Protein AF-K1QEY2-F1 (afdb_monomer_lite)

Radius of gyration: 23.41 Å; chains: 1; bounding box: 56×48×72 Å

Sequence (279 aa):
MAANKPKEVQPGYTGECNPEIFNLSARPEIKEKKPGQLPDETIRKFFEDLPGFPDLYKEYGFFERLSKIEEEFPGANIILHKYGVLPQAFKNLWTNDRLLNVVEQLIGPDIAGHPVWNLRTKTPQNEATTVPWHQDIDLEKDIITCPVPYGGMLLLNNMIPHRSLPNLSKQIRWSLDLRWQKPEKPAGFYGIREHLLFRTSRDPGYKIDWSSFEGDNRWDIQKEYVNDLDVLPNAEDKDFDTTIQGPWMKKWDLVNHNTHTAKMDDDVKSTWHAQQVKA

Secondary structure (DSSP, 8-state):
----PPP---TT--SS--GGGGSGGGSPP-SSPPTTPPPHHHHHHHHHSS--S----TTS-TTTHHHHHHHHSTTHHHHHHH-----HHHHHHHT-HHHHHHHHHHH-S-EEE-S--EEEEE-TT--TTPPPP-S---TTTS-------TT------TTS---PPP--SSS-EEEEE--EE-TTS--SSTTT-PPEEEEBTTBTT----THHHHS--HHHHHHHHHTTSS--TTS--TT-------GGGGGS---S--TTTTT--------TT------

Organism: Magallana gigas (NCBI:txid29159)

Foldseek 3Di:
DDDDDPPPDPVPDDVDDDVVCLAPVVDDDDPDDDPPDDDPVVVNCSRVVPPHDPPCVVVDDPWPRVLSVCVVPPLPQLCQFLVLDQDPVNVCVLLPPVVVVVVCVVAHQWKWWQLDKGKHKQAAPDPLQWDDFDDDDDPVPPDDDDDADVVGDDDDDPPDGDTDDHHNDNTMDIDMDIDMHHQVDFSPPLPLAGIWTNGDPVDRPDDTDCCSVVVDPSQVSQCVVCVVAPPRSDPVPVPPDSADEGPVVLPDPPPDDDPNCPRRPDPPPPCPPPPPPDD

pLDDT: mean 70.14, std 18.83, range [30.95, 97.12]

Structure (mmCIF, N/CA/C/O backbone):
data_AF-K1QEY2-F1
#
_entry.id   AF-K1QEY2-F1
#
loop_
_atom_site.group_PDB
_atom_site.id
_atom_site.type_symbol
_atom_site.label_atom_id
_atom_site.label_alt_id
_atom_site.label_comp_id
_atom_site.label_asym_id
_atom_site.label_entity_id
_atom_site.label_seq_id
_atom_site.pdbx_PDB_ins_code
_atom_site.Cartn_x
_atom_site.Cartn_y
_atom_site.Cartn_z
_atom_site.occupancy
_atom_site.B_iso_or_equiv
_atom_site.auth_seq_id
_atom_site.auth_comp_id
_atom_site.auth_asym_id
_atom_site.auth_atom_id
_atom_site.pdbx_PDB_model_num
ATOM 1 N N . MET A 1 1 ? 35.428 -13.039 6.433 1.00 32.97 1 MET A N 1
ATOM 2 C CA . MET A 1 1 ? 34.500 -13.465 7.501 1.00 32.97 1 MET A CA 1
ATOM 3 C C . MET A 1 1 ? 34.144 -12.228 8.309 1.00 32.97 1 MET A C 1
ATOM 5 O O . MET A 1 1 ? 34.947 -11.803 9.126 1.00 32.97 1 MET A O 1
ATOM 9 N N . ALA A 1 2 ? 33.029 -11.572 7.986 1.00 33.62 2 ALA A N 1
ATOM 10 C CA . ALA A 1 2 ? 32.568 -10.405 8.733 1.00 33.62 2 ALA A CA 1
ATOM 11 C C . ALA A 1 2 ? 31.783 -10.896 9.955 1.00 33.62 2 ALA A C 1
ATOM 13 O O . ALA A 1 2 ? 30.860 -11.695 9.816 1.00 33.62 2 ALA A O 1
ATOM 14 N N . ALA A 1 3 ? 32.206 -10.478 11.145 1.00 35.91 3 ALA A N 1
ATOM 15 C CA . ALA A 1 3 ? 31.551 -10.822 12.396 1.00 35.91 3 ALA A CA 1
ATOM 16 C C . ALA A 1 3 ? 30.140 -10.212 12.431 1.00 35.91 3 ALA A C 1
ATOM 18 O O . ALA A 1 3 ? 29.989 -8.995 12.322 1.00 35.91 3 ALA A O 1
ATOM 19 N N . ASN A 1 4 ? 29.117 -11.058 12.587 1.00 40.09 4 ASN A N 1
ATOM 20 C CA . ASN A 1 4 ? 27.751 -10.633 12.884 1.00 40.09 4 ASN A CA 1
ATOM 21 C C . ASN A 1 4 ? 27.762 -9.811 14.178 1.00 40.09 4 ASN A C 1
ATOM 23 O O . ASN A 1 4 ? 27.957 -10.366 15.261 1.00 40.09 4 ASN A O 1
ATOM 27 N N . LYS A 1 5 ? 27.545 -8.496 14.078 1.00 39.19 5 LYS A N 1
ATOM 28 C CA . LYS A 1 5 ? 27.189 -7.698 15.253 1.00 39.19 5 LYS A CA 1
ATOM 29 C C . LYS A 1 5 ? 25.824 -8.186 15.763 1.00 39.19 5 LYS A C 1
ATOM 31 O O . LYS A 1 5 ? 24.923 -8.385 14.944 1.00 39.19 5 LYS A O 1
ATOM 36 N N . PRO A 1 6 ? 25.646 -8.393 17.078 1.00 42.44 6 PRO A N 1
ATOM 37 C CA . PRO A 1 6 ? 24.329 -8.680 17.625 1.00 42.44 6 PRO A CA 1
ATOM 38 C C . PRO A 1 6 ? 23.408 -7.490 17.336 1.00 42.44 6 PRO A C 1
ATOM 40 O O . PRO A 1 6 ? 23.816 -6.345 17.525 1.00 42.44 6 PRO A O 1
ATOM 43 N N . LYS A 1 7 ? 22.184 -7.755 16.859 1.00 47.97 7 LYS A N 1
ATOM 44 C CA . LYS A 1 7 ? 21.131 -6.733 16.779 1.00 47.97 7 LYS A CA 1
ATOM 45 C C . LYS A 1 7 ? 20.977 -6.130 18.176 1.00 47.97 7 LYS A C 1
ATOM 47 O O . LYS A 1 7 ? 20.653 -6.868 19.105 1.00 47.97 7 LYS A O 1
ATOM 52 N N . GLU A 1 8 ? 21.229 -4.832 18.326 1.00 48.44 8 GLU A N 1
ATOM 53 C CA . GLU A 1 8 ? 20.900 -4.111 19.555 1.00 48.44 8 GLU A CA 1
ATOM 54 C C . GLU A 1 8 ? 19.386 -4.181 19.744 1.00 48.44 8 GLU A C 1
ATOM 56 O O . GLU A 1 8 ? 18.609 -3.505 19.071 1.00 48.44 8 GLU A O 1
ATOM 61 N N . VAL A 1 9 ? 18.960 -5.086 20.619 1.00 51.28 9 VAL A N 1
ATOM 62 C CA . VAL A 1 9 ? 17.578 -5.168 21.068 1.00 51.28 9 VAL A CA 1
ATOM 63 C C . VAL A 1 9 ? 17.362 -3.947 21.951 1.00 51.28 9 VAL A C 1
ATOM 65 O O . VAL A 1 9 ? 18.014 -3.815 22.988 1.00 51.28 9 VAL A O 1
ATOM 68 N N . GLN A 1 10 ? 16.498 -3.028 21.517 1.00 47.44 10 GLN A N 1
ATOM 69 C CA . GLN A 1 10 ? 16.185 -1.850 22.319 1.00 47.44 10 GLN A CA 1
ATOM 70 C C . GLN A 1 10 ? 15.645 -2.282 23.693 1.00 47.44 10 GLN A C 1
ATOM 72 O O . GLN A 1 10 ? 14.901 -3.268 23.771 1.00 47.44 10 GLN A O 1
ATOM 77 N N . PRO A 1 11 ? 15.985 -1.565 24.779 1.00 39.12 11 PRO A N 1
ATOM 78 C CA . PRO A 1 11 ? 15.403 -1.819 26.090 1.00 39.12 11 PRO A CA 1
ATOM 79 C C . PRO A 1 11 ? 13.868 -1.829 26.002 1.00 39.12 11 PRO A C 1
ATOM 81 O O . PRO A 1 11 ? 13.268 -0.853 25.565 1.00 39.12 11 PRO A O 1
ATOM 84 N N . GLY A 1 12 ? 13.238 -2.945 26.385 1.00 46.66 12 GLY A N 1
ATOM 85 C CA . GLY A 1 12 ? 11.779 -3.118 26.343 1.00 46.66 12 GLY A CA 1
ATOM 86 C C . GLY A 1 12 ? 11.224 -3.845 25.110 1.00 46.66 12 GLY A C 1
ATOM 87 O O . GLY A 1 12 ? 10.034 -4.154 25.087 1.00 46.66 12 GLY A O 1
ATOM 88 N N . TYR A 1 13 ? 12.049 -4.187 24.114 1.00 42.72 13 TYR A N 1
ATOM 89 C CA . TYR A 1 13 ? 11.597 -5.003 22.986 1.00 42.72 13 TYR A CA 1
ATOM 90 C C . TYR A 1 13 ? 11.407 -6.462 23.418 1.00 42.72 13 TYR A C 1
ATOM 92 O O . TYR A 1 13 ? 12.366 -7.208 23.626 1.00 42.72 13 TYR A O 1
ATOM 100 N N . THR A 1 14 ? 10.150 -6.879 23.529 1.00 49.09 14 THR A N 1
ATOM 101 C CA . THR A 1 14 ? 9.766 -8.287 23.614 1.00 49.09 14 THR A CA 1
ATOM 102 C C . THR A 1 14 ? 9.221 -8.673 22.240 1.00 49.09 14 THR A C 1
ATOM 104 O O . THR A 1 14 ? 8.374 -7.981 21.684 1.00 49.09 14 THR A O 1
ATOM 107 N N . GLY A 1 15 ? 9.753 -9.732 21.621 1.00 50.34 15 GLY A N 1
ATOM 108 C CA . GLY A 1 15 ? 9.322 -10.176 20.283 1.00 50.34 15 GLY A CA 1
ATOM 109 C C . GLY A 1 15 ? 7.870 -10.676 20.223 1.00 50.34 15 GLY A C 1
ATOM 110 O O . GLY A 1 15 ? 7.393 -11.041 19.152 1.00 50.34 15 GLY A O 1
ATOM 111 N N . GLU A 1 16 ? 7.181 -10.681 21.363 1.00 53.59 16 GLU A N 1
ATOM 112 C CA . GLU A 1 16 ? 5.790 -11.061 21.548 1.00 53.59 16 GLU A CA 1
ATOM 113 C C . GLU A 1 16 ? 5.034 -9.875 22.153 1.00 53.59 16 GLU A C 1
ATOM 115 O O . GLU A 1 16 ? 5.412 -9.331 23.190 1.00 53.59 16 GLU A O 1
ATOM 120 N N . CYS A 1 17 ? 3.957 -9.460 21.488 1.00 46.00 17 CYS A N 1
ATOM 121 C CA . CYS A 1 17 ? 3.061 -8.443 22.014 1.00 46.00 17 CYS A CA 1
ATOM 122 C C . CYS A 1 17 ? 2.200 -9.104 23.096 1.00 46.00 17 CYS A C 1
ATOM 124 O O . CYS A 1 17 ? 1.318 -9.894 22.768 1.00 46.00 17 CYS A O 1
ATOM 126 N N . ASN A 1 18 ? 2.487 -8.806 24.362 1.00 53.22 18 ASN A N 1
ATOM 127 C CA . ASN A 1 18 ? 1.730 -9.282 25.516 1.00 53.22 18 ASN A CA 1
ATOM 128 C C . ASN A 1 18 ? 0.838 -8.121 25.995 1.00 53.22 18 ASN A C 1
ATOM 130 O O . ASN A 1 18 ? 1.227 -7.386 26.895 1.00 53.22 18 ASN A O 1
ATOM 134 N N . PRO A 1 19 ? -0.309 -7.814 25.372 1.00 50.72 19 PRO A N 1
ATOM 135 C CA . PRO A 1 19 ? -1.159 -6.723 25.852 1.00 50.72 19 PRO A CA 1
ATOM 136 C C . PRO A 1 19 ? -1.553 -6.923 27.328 1.00 50.72 19 PRO A C 1
ATOM 138 O O . PRO A 1 19 ? -1.629 -5.963 28.083 1.00 50.72 19 PRO A O 1
ATOM 141 N N . GLU A 1 20 ? -1.683 -8.166 27.788 1.00 50.50 20 GLU A N 1
ATOM 142 C CA . GLU A 1 20 ? -2.028 -8.537 29.160 1.00 50.50 20 GLU A CA 1
ATOM 143 C C . GLU A 1 20 ? -1.029 -8.101 30.251 1.00 50.50 20 GLU A C 1
ATOM 145 O O . GLU A 1 20 ? -1.407 -8.118 31.420 1.00 50.50 20 GLU A O 1
ATOM 150 N N . ILE A 1 21 ? 0.197 -7.651 29.930 1.00 51.75 21 ILE A N 1
ATOM 151 C CA . ILE A 1 21 ? 1.139 -7.118 30.949 1.00 51.75 21 ILE A CA 1
ATOM 152 C C . ILE A 1 21 ? 0.805 -5.699 31.432 1.00 51.75 21 ILE A C 1
ATOM 154 O O . ILE A 1 21 ? 1.452 -5.201 32.351 1.00 51.75 21 ILE A O 1
ATOM 158 N N . PHE A 1 22 ? -0.219 -5.049 30.877 1.00 55.38 22 PHE A N 1
ATOM 159 C CA . PHE A 1 22 ? -0.680 -3.734 31.342 1.00 55.38 22 PHE A CA 1
ATOM 160 C C . PHE A 1 22 ? -2.035 -3.792 32.068 1.00 55.38 22 PHE A C 1
ATOM 162 O O . PHE A 1 22 ? -2.781 -2.819 32.065 1.00 55.38 22 PHE A O 1
ATOM 169 N N . ASN A 1 23 ? -2.371 -4.921 32.703 1.00 61.22 23 ASN A N 1
ATOM 170 C CA . ASN A 1 23 ? -3.540 -5.047 33.585 1.00 61.22 23 ASN A CA 1
ATOM 171 C C . ASN A 1 23 ? -3.132 -5.176 35.070 1.00 61.22 23 ASN A C 1
ATOM 173 O O . ASN A 1 23 ? -1.954 -5.334 35.393 1.00 61.22 23 ASN A O 1
ATOM 177 N N . LEU A 1 24 ? -4.109 -5.156 35.992 1.00 62.19 24 LEU A N 1
ATOM 178 C CA . LEU A 1 24 ? -3.842 -5.308 37.435 1.00 62.19 24 LEU A CA 1
ATOM 179 C C . LEU A 1 24 ? -3.051 -6.571 37.790 1.00 62.19 24 LEU A C 1
ATOM 181 O O . LEU A 1 24 ? -2.289 -6.543 38.752 1.00 62.19 24 LEU A O 1
ATOM 185 N N . SER A 1 25 ? -3.221 -7.665 37.044 1.00 62.44 25 SER A N 1
ATOM 186 C CA . SER A 1 25 ? -2.547 -8.936 37.339 1.00 62.44 25 SER A CA 1
ATOM 187 C C . SER A 1 25 ? -1.050 -8.917 37.021 1.00 62.44 25 SER A C 1
ATOM 189 O O . SER A 1 25 ? -0.295 -9.706 37.581 1.00 62.44 25 SER A O 1
ATOM 191 N N . ALA A 1 26 ? -0.611 -7.981 36.179 1.00 61.19 26 ALA A N 1
ATOM 192 C CA . ALA A 1 26 ? 0.788 -7.773 35.833 1.00 61.19 26 ALA A CA 1
ATOM 193 C C . ALA A 1 26 ? 1.483 -6.716 36.709 1.00 61.19 26 ALA A C 1
ATOM 195 O O . ALA A 1 26 ? 2.681 -6.458 36.558 1.00 61.19 26 ALA A O 1
ATOM 196 N N . ARG A 1 27 ? 0.749 -6.097 37.644 1.00 70.50 27 ARG A N 1
ATOM 197 C CA . ARG A 1 27 ? 1.287 -5.083 38.547 1.00 70.50 27 ARG A CA 1
ATOM 198 C C . ARG A 1 27 ? 2.285 -5.715 39.533 1.00 70.50 27 ARG A C 1
ATOM 200 O O . ARG A 1 27 ? 1.917 -6.639 40.256 1.00 70.50 27 ARG A O 1
ATOM 207 N N . PRO A 1 28 ? 3.516 -5.185 39.654 1.00 67.25 28 PRO A N 1
ATOM 208 C CA . PRO A 1 28 ? 4.466 -5.676 40.644 1.00 67.25 28 PRO A CA 1
ATOM 209 C C . PRO A 1 28 ? 3.991 -5.368 42.072 1.00 67.25 28 PRO A C 1
ATOM 211 O O . PRO A 1 28 ? 3.647 -4.227 42.398 1.00 67.25 28 PRO A O 1
ATOM 214 N N . GLU A 1 29 ? 4.009 -6.382 42.939 1.00 70.94 29 GLU A N 1
ATOM 215 C CA . GLU A 1 29 ? 3.693 -6.232 44.361 1.00 70.94 29 GLU A CA 1
ATOM 216 C C . GLU A 1 29 ? 4.811 -5.477 45.093 1.00 70.94 29 GLU A C 1
ATOM 218 O O . GLU A 1 29 ? 5.944 -5.952 45.214 1.00 70.94 29 GLU A O 1
ATOM 223 N N . ILE A 1 30 ? 4.493 -4.297 45.627 1.00 74.31 30 ILE A N 1
ATOM 224 C CA . ILE A 1 30 ? 5.427 -3.515 46.442 1.00 74.31 30 ILE A CA 1
ATOM 225 C C . ILE A 1 30 ? 5.186 -3.834 47.918 1.00 74.31 30 ILE A C 1
ATOM 227 O O . ILE A 1 30 ? 4.176 -3.429 48.488 1.00 74.31 30 ILE A O 1
ATOM 231 N N . LYS A 1 31 ? 6.138 -4.538 48.543 1.00 77.31 31 LYS A N 1
ATOM 232 C CA . LYS A 1 31 ? 6.075 -4.920 49.968 1.00 77.31 31 LYS A CA 1
ATOM 233 C C . LYS A 1 31 ? 6.422 -3.773 50.923 1.00 77.31 31 LYS A C 1
ATOM 235 O O . LYS A 1 31 ? 5.873 -3.709 52.015 1.00 77.31 31 LYS A O 1
ATOM 240 N N . GLU A 1 32 ? 7.299 -2.858 50.507 1.00 84.12 32 GLU A N 1
ATOM 241 C CA . GLU A 1 32 ? 7.716 -1.692 51.297 1.00 84.12 32 GLU A CA 1
ATOM 242 C C . GLU A 1 32 ? 7.664 -0.415 50.460 1.00 84.12 32 GLU A C 1
ATOM 244 O O . GLU A 1 32 ? 8.247 -0.334 49.375 1.00 84.12 32 GLU A O 1
ATOM 249 N N . LYS A 1 33 ? 6.967 0.598 50.975 1.00 76.75 33 LYS A N 1
ATOM 250 C CA . LYS A 1 33 ? 6.691 1.837 50.252 1.00 76.75 33 LYS A CA 1
ATOM 251 C C . LYS A 1 33 ? 7.770 2.887 50.526 1.00 76.75 33 LYS A C 1
ATOM 253 O O . LYS A 1 33 ? 7.971 3.295 51.667 1.00 76.75 33 LYS A O 1
ATOM 258 N N . LYS A 1 34 ? 8.447 3.348 49.475 1.00 86.56 34 LYS A N 1
ATOM 259 C CA . LYS A 1 34 ? 9.458 4.414 49.520 1.00 86.56 34 LYS A CA 1
ATOM 260 C C . LYS A 1 34 ? 8.808 5.808 49.445 1.00 86.56 34 LYS A C 1
ATOM 262 O O . LYS A 1 34 ? 7.738 5.949 48.841 1.00 86.56 34 LYS A O 1
ATOM 267 N N . PRO A 1 35 ? 9.449 6.853 50.004 1.00 81.19 35 PRO A N 1
ATOM 268 C CA . PRO A 1 35 ? 8.986 8.235 49.864 1.00 81.19 35 PRO A CA 1
ATOM 269 C C . PRO A 1 35 ? 8.782 8.623 48.391 1.00 81.19 35 PRO A C 1
ATOM 271 O O . PRO A 1 35 ? 9.630 8.328 47.552 1.00 81.19 35 PRO A O 1
ATOM 274 N N . GLY A 1 36 ? 7.649 9.261 48.079 1.00 76.44 36 GLY A N 1
ATOM 275 C CA . GLY A 1 36 ? 7.266 9.655 46.715 1.00 76.44 36 GLY A CA 1
ATOM 276 C C . GLY A 1 36 ? 6.438 8.625 45.933 1.00 76.44 36 GLY A C 1
ATOM 277 O O . GLY A 1 36 ? 5.905 8.961 44.881 1.00 76.44 36 GLY A O 1
ATOM 278 N N . GLN A 1 37 ? 6.266 7.394 46.433 1.00 77.00 37 GLN A N 1
ATOM 279 C CA . GLN A 1 37 ? 5.400 6.404 45.782 1.00 77.00 37 GLN A CA 1
ATOM 280 C C . GLN A 1 37 ? 3.914 6.658 46.089 1.00 77.00 37 GLN A C 1
ATOM 282 O O . GLN A 1 37 ? 3.529 6.904 47.237 1.00 77.00 37 GLN A O 1
ATOM 287 N N . LEU A 1 38 ? 3.068 6.578 45.059 1.00 80.50 38 LEU A N 1
ATOM 288 C CA . LEU A 1 38 ? 1.635 6.880 45.148 1.00 80.50 38 LEU A CA 1
ATOM 289 C C . LEU A 1 38 ? 0.861 5.852 46.006 1.00 80.50 38 LEU A C 1
ATOM 291 O O . LEU A 1 38 ? 1.315 4.718 46.181 1.00 80.50 38 LEU A O 1
ATOM 295 N N . PRO A 1 39 ? -0.278 6.228 46.625 1.00 83.31 39 PRO A N 1
ATOM 296 C CA . PRO A 1 39 ? -1.203 5.291 47.273 1.00 83.31 39 PRO A CA 1
ATOM 297 C C . PRO A 1 39 ? -1.672 4.174 46.341 1.00 83.31 39 PRO A C 1
ATOM 299 O O . PRO A 1 39 ? -1.836 4.388 45.144 1.00 83.31 39 PRO A O 1
ATOM 302 N N . ASP A 1 40 ? -1.913 2.992 46.917 1.00 76.69 40 ASP A N 1
ATOM 303 C CA . ASP A 1 40 ? -2.338 1.800 46.177 1.00 76.69 40 ASP A CA 1
ATOM 304 C C . ASP A 1 40 ? -3.611 2.062 45.368 1.00 76.69 40 ASP A C 1
ATOM 306 O O . ASP A 1 40 ? -3.660 1.764 44.184 1.00 76.69 40 ASP A O 1
ATOM 310 N N . GLU A 1 41 ? -4.584 2.734 45.980 1.00 75.81 41 GLU A N 1
ATOM 311 C CA . GLU A 1 41 ? -5.837 3.154 45.353 1.00 75.81 41 GLU A CA 1
ATOM 312 C C . GLU A 1 41 ? -5.610 4.063 44.133 1.00 75.81 41 GLU A C 1
ATOM 314 O O . GLU A 1 41 ? -6.235 3.878 43.096 1.00 75.81 41 GLU A O 1
ATOM 319 N N . THR A 1 42 ? -4.666 5.006 44.207 1.00 73.81 42 THR A N 1
ATOM 320 C CA . THR A 1 42 ? -4.321 5.896 43.084 1.00 73.81 42 THR A CA 1
ATOM 321 C C . THR A 1 42 ? -3.664 5.136 41.933 1.00 73.81 42 THR A C 1
ATOM 323 O O . THR A 1 42 ? -3.890 5.458 40.772 1.00 73.81 42 THR A O 1
ATOM 326 N N . ILE A 1 43 ? -2.856 4.120 42.245 1.00 71.94 43 ILE A N 1
ATOM 327 C CA . ILE A 1 43 ? -2.226 3.263 41.235 1.00 71.94 43 ILE A CA 1
ATOM 328 C C . ILE A 1 43 ? -3.249 2.289 40.643 1.00 71.94 43 ILE A C 1
ATOM 330 O O . ILE A 1 43 ? -3.214 2.034 39.448 1.00 71.94 43 ILE A O 1
ATOM 334 N N . ARG A 1 44 ? -4.183 1.762 41.441 1.00 69.06 44 ARG A N 1
ATOM 335 C CA . ARG A 1 44 ? -5.268 0.901 40.952 1.00 69.06 44 ARG A CA 1
ATOM 336 C C . ARG A 1 44 ? -6.138 1.624 39.939 1.00 69.06 44 ARG A C 1
ATOM 338 O O . ARG A 1 44 ? -6.363 1.062 38.879 1.00 69.06 44 ARG A O 1
ATOM 345 N N . LYS A 1 45 ? -6.476 2.895 40.178 1.00 67.50 45 LYS A N 1
ATOM 346 C CA . LYS A 1 45 ? -7.151 3.756 39.192 1.00 67.50 45 LYS A CA 1
ATOM 347 C C . LYS A 1 45 ? -6.424 3.820 37.846 1.00 67.50 45 LYS A C 1
ATOM 349 O O . LYS A 1 45 ? -7.068 3.811 36.813 1.00 67.50 45 LYS A O 1
ATOM 354 N N . PHE A 1 46 ? -5.092 3.773 37.813 1.00 63.44 46 PHE A N 1
ATOM 355 C CA . PHE A 1 46 ? -4.351 3.699 36.544 1.00 63.44 46 PHE A CA 1
ATOM 356 C C . PHE A 1 46 ? -4.624 2.423 35.735 1.00 63.44 46 PHE A C 1
ATOM 358 O O . PHE A 1 46 ? -4.443 2.444 34.529 1.00 63.44 46 PHE A O 1
ATOM 365 N N . PHE A 1 47 ? -5.030 1.322 36.369 1.00 63.56 47 PHE A N 1
ATOM 366 C CA . PHE A 1 47 ? -5.344 0.052 35.703 1.00 63.56 47 PHE A CA 1
ATOM 367 C C . PHE A 1 47 ? -6.854 -0.228 35.612 1.00 63.56 47 PHE A C 1
ATOM 369 O O . PHE A 1 47 ? -7.273 -1.001 34.757 1.00 63.56 47 PHE A O 1
ATOM 376 N N . GLU A 1 48 ? -7.646 0.352 36.517 1.00 61.41 48 GLU A N 1
ATOM 377 C CA . GLU A 1 48 ? -9.100 0.174 36.651 1.00 61.41 48 GLU A CA 1
ATOM 378 C C . GLU A 1 48 ? -9.885 1.289 35.930 1.00 61.41 48 GLU A C 1
ATOM 380 O O . GLU A 1 48 ? -10.926 1.000 35.345 1.00 61.41 48 GLU A O 1
ATOM 385 N N . ASP A 1 49 ? -9.375 2.531 35.931 1.00 57.62 49 ASP A N 1
ATOM 386 C CA . ASP A 1 49 ? -9.991 3.706 35.284 1.00 57.62 49 ASP A CA 1
ATOM 387 C C . ASP A 1 49 ? -9.393 4.003 33.896 1.00 57.62 49 ASP A C 1
ATOM 389 O O . ASP A 1 49 ? -9.898 4.877 33.186 1.00 57.62 49 ASP A O 1
ATOM 393 N N . LEU A 1 50 ? -8.336 3.287 33.473 1.00 53.25 50 LEU A N 1
ATOM 394 C CA . LEU A 1 50 ? -8.069 3.179 32.038 1.00 53.25 50 LEU A CA 1
ATOM 395 C C . LEU A 1 50 ? -9.315 2.521 31.436 1.00 53.25 50 LEU A C 1
ATOM 397 O O . LEU A 1 50 ? -9.696 1.455 31.929 1.00 53.25 50 LEU A O 1
ATOM 401 N N . PRO A 1 51 ? -9.964 3.124 30.419 1.00 49.38 51 PRO A N 1
ATOM 402 C CA . PRO A 1 51 ? -11.065 2.467 29.731 1.00 49.38 51 PRO A CA 1
ATOM 403 C C . PRO A 1 51 ? -10.551 1.081 29.360 1.00 49.38 51 PRO A C 1
ATOM 405 O O . PRO A 1 51 ? -9.470 0.971 28.775 1.00 49.38 51 PRO A O 1
ATOM 408 N N . GLY A 1 52 ? -11.230 0.060 29.895 1.00 51.66 52 GLY A N 1
ATOM 409 C CA . GLY A 1 52 ? -10.727 -1.306 29.963 1.00 51.66 52 GLY A CA 1
ATOM 410 C C . GLY A 1 52 ? -10.120 -1.734 28.638 1.00 51.66 52 GLY A C 1
ATOM 411 O O . GLY A 1 52 ? -10.554 -1.251 27.596 1.00 51.66 52 GLY A O 1
ATOM 412 N N . PHE A 1 53 ? -9.103 -2.604 28.700 1.00 52.19 53 PHE A N 1
ATOM 413 C CA . PHE A 1 53 ? -8.453 -3.196 27.526 1.00 52.19 53 PHE A CA 1
ATOM 414 C C . PHE A 1 53 ? -9.411 -3.236 26.345 1.00 52.19 53 PHE A C 1
ATOM 416 O O . PHE A 1 53 ? -10.452 -3.883 26.505 1.00 52.19 53 PHE A O 1
ATOM 423 N N . PRO A 1 54 ? -9.096 -2.537 25.235 1.00 54.97 54 PRO A N 1
ATOM 424 C CA . PRO A 1 54 ? -10.044 -2.364 24.150 1.00 54.97 54 PRO A CA 1
ATOM 425 C C . PRO A 1 54 ? -10.594 -3.737 23.827 1.00 54.97 54 PRO A C 1
ATOM 427 O O . PRO A 1 54 ? -9.801 -4.680 23.656 1.00 54.97 54 PRO A O 1
ATOM 430 N N . ASP A 1 55 ? -11.925 -3.866 23.818 1.00 62.75 55 ASP A N 1
ATOM 431 C CA . ASP A 1 55 ? -12.526 -5.069 23.279 1.00 62.75 55 ASP A CA 1
ATOM 432 C C . ASP A 1 55 ? -11.846 -5.256 21.931 1.00 62.75 55 ASP A C 1
ATOM 434 O O . ASP A 1 55 ? -11.820 -4.372 21.074 1.00 62.75 55 ASP A O 1
ATOM 438 N N . LEU A 1 56 ? -11.138 -6.372 21.779 1.00 69.25 56 LEU A N 1
ATOM 439 C CA . LEU A 1 56 ? -10.393 -6.586 20.558 1.00 69.25 56 LEU A CA 1
ATOM 440 C C . LEU A 1 56 ? -11.369 -6.809 19.400 1.00 69.25 56 LEU A C 1
ATOM 442 O O . LEU A 1 56 ? -10.882 -7.000 18.285 1.00 69.25 56 LEU A O 1
ATOM 446 N N . TYR A 1 57 ? -12.689 -6.803 19.646 1.00 80.81 57 TYR A N 1
ATOM 447 C CA . TYR A 1 57 ? -13.760 -6.939 18.672 1.00 80.81 57 TYR A CA 1
ATOM 448 C C . TYR A 1 57 ? -13.525 -8.199 17.833 1.00 80.81 57 TYR A C 1
ATOM 450 O O . TYR A 1 57 ? -13.634 -8.192 16.606 1.00 80.81 57 TYR A O 1
ATOM 458 N N . LYS A 1 58 ? -13.057 -9.277 18.485 1.00 81.75 58 LYS A N 1
ATOM 459 C CA . LYS A 1 58 ? -12.627 -10.527 17.828 1.00 81.75 58 LYS A CA 1
ATOM 460 C C . LYS A 1 58 ? -13.803 -11.282 17.208 1.00 81.75 58 LYS A C 1
ATOM 462 O O . LYS A 1 58 ? -13.589 -12.102 16.321 1.00 81.75 58 LYS A O 1
ATOM 467 N N . GLU A 1 59 ? -15.011 -11.008 17.678 1.00 85.50 59 GLU A N 1
ATOM 468 C CA . GLU A 1 59 ? -16.281 -11.460 17.128 1.00 85.50 59 GLU A CA 1
ATOM 469 C C . GLU A 1 59 ? -16.610 -10.808 15.778 1.00 85.50 59 GLU A C 1
ATOM 471 O O . GLU A 1 59 ? -17.358 -11.388 14.992 1.00 85.50 59 GLU A O 1
ATOM 476 N N . TYR A 1 60 ? -16.022 -9.647 15.473 1.00 86.31 60 TYR A N 1
ATOM 477 C CA . TYR A 1 60 ? -16.204 -8.964 14.196 1.00 86.31 60 TYR A CA 1
ATOM 478 C C . TYR A 1 60 ? -15.192 -9.422 13.142 1.00 86.31 60 TYR A C 1
ATOM 480 O O . TYR A 1 60 ? -14.014 -9.684 13.409 1.00 86.31 60 TYR A O 1
ATOM 488 N N . GLY A 1 61 ? -15.655 -9.474 11.892 1.00 87.62 61 GLY A N 1
ATOM 489 C CA . GLY A 1 61 ? -14.845 -9.887 10.751 1.00 87.62 61 GLY A CA 1
ATOM 490 C C . GLY A 1 61 ? -13.944 -8.785 10.187 1.00 87.62 61 GLY A C 1
ATOM 491 O O . GLY A 1 61 ? -13.945 -7.631 10.619 1.00 87.62 61 GLY A O 1
ATOM 492 N N . PHE A 1 62 ? -13.207 -9.134 9.128 1.00 87.56 62 PHE A N 1
ATOM 493 C CA . PHE A 1 62 ? -12.284 -8.244 8.405 1.00 87.56 62 PHE A CA 1
ATOM 494 C C . PHE A 1 62 ? -12.907 -6.907 7.946 1.00 87.56 62 PHE A C 1
ATOM 496 O O . PHE A 1 62 ? -12.210 -5.895 7.862 1.00 87.56 62 PHE A O 1
ATOM 503 N N . PHE A 1 63 ? -14.211 -6.884 7.655 1.00 88.94 63 PHE A N 1
ATOM 504 C CA . PHE A 1 63 ? -14.909 -5.699 7.138 1.00 88.94 63 PHE A CA 1
ATOM 505 C C . PHE A 1 63 ? -15.523 -4.791 8.218 1.00 88.94 63 PHE A C 1
ATOM 507 O O . PHE A 1 63 ? -16.008 -3.702 7.909 1.00 88.94 63 PHE A O 1
ATOM 514 N N . GLU A 1 64 ? -15.498 -5.211 9.481 1.00 89.31 64 GLU A N 1
ATOM 515 C CA . GLU A 1 64 ? -16.263 -4.560 10.555 1.00 89.31 64 GLU A CA 1
ATOM 516 C C . GLU A 1 64 ? -15.378 -4.225 11.751 1.00 89.31 64 GLU A C 1
ATOM 518 O O . GLU A 1 64 ? -15.504 -3.149 12.329 1.00 89.31 64 GLU A O 1
ATOM 523 N N . ARG A 1 65 ? -14.412 -5.095 12.058 1.00 88.88 65 ARG A N 1
ATOM 524 C CA . ARG A 1 65 ? -13.589 -5.021 13.265 1.00 88.88 65 ARG A CA 1
ATOM 525 C C . ARG A 1 65 ? -12.869 -3.687 13.443 1.00 88.88 65 ARG A C 1
ATOM 527 O O . ARG A 1 65 ? -12.976 -3.081 14.499 1.00 88.88 65 ARG A O 1
ATOM 534 N N . LEU A 1 66 ? -12.182 -3.187 12.410 1.00 86.25 66 LEU A N 1
ATOM 535 C CA . LEU A 1 66 ? -11.513 -1.883 12.520 1.00 86.25 66 LEU A CA 1
ATOM 536 C C . LEU A 1 66 ? -12.512 -0.727 12.662 1.00 86.25 66 LEU A C 1
ATOM 538 O O . LEU A 1 66 ? -12.189 0.263 13.299 1.00 86.25 66 LEU A O 1
ATOM 542 N N . SER A 1 67 ? -13.719 -0.847 12.101 1.00 88.69 67 SER A N 1
ATOM 543 C CA . SER A 1 67 ? -14.743 0.195 12.263 1.00 88.69 67 SER A CA 1
ATOM 544 C C . SER A 1 67 ? -15.230 0.260 13.710 1.00 88.69 67 SER A C 1
ATOM 546 O O . SER A 1 67 ? -15.431 1.351 14.217 1.00 88.69 67 SER A O 1
ATOM 548 N N . LYS A 1 68 ? -15.343 -0.888 14.391 1.00 87.62 68 LYS A N 1
ATOM 549 C CA . LYS A 1 68 ? -15.680 -0.948 15.821 1.00 87.62 68 LYS A CA 1
ATOM 550 C C . LYS A 1 68 ? -14.590 -0.351 16.704 1.00 87.62 68 LYS A C 1
ATOM 552 O O . LYS A 1 68 ? -14.886 0.462 17.568 1.00 87.62 68 LYS A O 1
ATOM 557 N N . ILE A 1 69 ? -13.332 -0.675 16.407 1.00 84.12 69 ILE A N 1
ATOM 558 C CA . ILE A 1 69 ? -12.184 -0.062 17.086 1.00 84.12 69 ILE A CA 1
ATOM 559 C C . ILE A 1 69 ? -12.177 1.460 16.870 1.00 84.12 69 ILE A C 1
ATOM 561 O O . ILE A 1 69 ? -11.952 2.200 17.814 1.00 84.12 69 ILE A O 1
ATOM 565 N N . GLU A 1 70 ? -12.444 1.935 15.651 1.00 82.62 70 GLU A N 1
ATOM 566 C CA . GLU A 1 70 ? -12.507 3.369 15.329 1.00 82.62 70 GLU A CA 1
ATOM 567 C C . GLU A 1 70 ? -13.672 4.096 16.025 1.00 82.62 70 GLU A C 1
ATOM 569 O O . GLU A 1 70 ? -13.528 5.260 16.385 1.00 82.62 70 GLU A O 1
ATOM 574 N N . GLU A 1 71 ? -14.824 3.437 16.208 1.00 84.69 71 GLU A N 1
ATOM 575 C CA . GLU A 1 71 ? -15.974 3.991 16.945 1.00 84.69 71 GLU A CA 1
ATOM 576 C C . GLU A 1 71 ? -15.626 4.253 18.419 1.00 84.69 71 GLU A C 1
ATOM 578 O O . GLU A 1 71 ? -16.037 5.271 18.973 1.00 84.69 71 GLU A O 1
ATOM 583 N N . GLU A 1 72 ? -14.868 3.349 19.043 1.00 82.44 72 GLU A N 1
ATOM 584 C CA . GLU A 1 72 ? -14.414 3.493 20.430 1.00 82.44 72 GLU A CA 1
ATOM 585 C C . GLU A 1 72 ? -13.189 4.415 20.550 1.00 82.44 72 GLU A C 1
ATOM 587 O O . GLU A 1 72 ? -13.082 5.195 21.496 1.00 82.44 72 GLU A O 1
ATOM 592 N N . PHE A 1 73 ? -12.295 4.377 19.558 1.00 76.88 73 PHE A N 1
ATOM 593 C CA . PHE A 1 73 ? -11.049 5.140 19.510 1.00 76.88 73 PHE A CA 1
ATOM 594 C C . PHE A 1 73 ? -10.909 5.866 18.162 1.00 76.88 73 PHE A C 1
ATOM 596 O O . PHE A 1 73 ? -10.240 5.362 17.250 1.00 76.88 73 PHE A O 1
ATOM 603 N N . PRO A 1 74 ? -11.506 7.064 18.017 1.00 78.00 74 PRO A N 1
ATOM 604 C CA . PRO A 1 74 ? -11.394 7.854 16.795 1.00 78.00 74 PRO A CA 1
ATOM 605 C C . PRO A 1 74 ? -9.932 8.087 16.394 1.00 78.00 74 PRO A C 1
ATOM 607 O O . PRO A 1 74 ? -9.125 8.562 17.193 1.00 78.00 74 PRO A O 1
ATOM 610 N N . GLY A 1 75 ? -9.586 7.760 15.148 1.00 69.94 75 GLY A N 1
ATOM 611 C CA . GLY A 1 75 ? -8.223 7.835 14.627 1.00 69.94 75 GLY A CA 1
ATOM 612 C C . GLY A 1 75 ? -7.411 6.543 14.744 1.00 69.94 75 GLY A C 1
ATOM 613 O O . GLY A 1 75 ? -6.299 6.500 14.221 1.00 69.94 75 GLY A O 1
ATOM 614 N N . ALA A 1 76 ? -7.923 5.463 15.343 1.00 76.06 76 ALA A N 1
ATOM 615 C CA . ALA A 1 76 ? -7.222 4.174 15.397 1.00 76.06 76 ALA A CA 1
ATOM 616 C C . ALA A 1 76 ? -6.814 3.653 14.004 1.00 76.06 76 ALA A C 1
ATOM 618 O O . ALA A 1 76 ? -5.758 3.034 13.833 1.00 76.06 76 ALA A O 1
ATOM 619 N N . ASN A 1 77 ? -7.609 3.944 12.975 1.00 77.06 77 ASN A N 1
ATOM 620 C CA . ASN A 1 77 ? -7.318 3.573 11.599 1.00 77.06 77 ASN A CA 1
ATOM 621 C C . ASN A 1 77 ? -6.025 4.217 11.050 1.00 77.06 77 ASN A C 1
ATOM 623 O O . ASN A 1 77 ? -5.349 3.604 10.220 1.00 77.06 77 ASN A O 1
ATOM 627 N N . ILE A 1 78 ? -5.632 5.410 11.520 1.00 73.00 78 ILE A N 1
ATOM 628 C CA . ILE A 1 78 ? -4.438 6.118 11.031 1.00 73.00 78 ILE A CA 1
ATOM 629 C C . ILE A 1 78 ? -3.149 5.408 11.441 1.00 73.00 78 ILE A C 1
ATOM 631 O O . ILE A 1 78 ? -2.144 5.485 10.732 1.00 73.00 78 ILE A O 1
ATOM 635 N N . ILE A 1 79 ? -3.176 4.659 12.546 1.00 68.62 79 ILE A N 1
ATOM 636 C CA . ILE A 1 79 ? -2.016 3.919 13.053 1.00 68.62 79 ILE A CA 1
ATOM 637 C C . ILE A 1 79 ? -1.564 2.890 12.014 1.00 68.62 79 ILE A C 1
ATOM 639 O O . ILE A 1 79 ? -0.371 2.762 11.743 1.00 68.62 79 ILE A O 1
ATOM 643 N N . LEU A 1 80 ? -2.511 2.230 11.337 1.00 70.44 80 LEU A N 1
ATOM 644 C CA . LEU A 1 80 ? -2.216 1.276 10.263 1.00 70.44 80 LEU A CA 1
ATOM 645 C C . LEU A 1 80 ? -1.582 1.932 9.028 1.00 70.44 80 LEU A C 1
ATOM 647 O O . LEU A 1 80 ? -0.925 1.252 8.241 1.00 70.44 80 LEU A O 1
ATOM 651 N N . HIS A 1 81 ? -1.755 3.244 8.860 1.00 67.56 81 HIS A N 1
ATOM 652 C CA . HIS A 1 81 ? -1.074 4.023 7.830 1.00 67.56 81 HIS A CA 1
ATOM 653 C C . HIS A 1 81 ? 0.335 4.454 8.271 1.00 67.56 81 HIS A C 1
ATOM 655 O O . HIS A 1 81 ? 1.257 4.478 7.456 1.00 67.56 81 HIS A O 1
ATOM 661 N N . LYS A 1 82 ? 0.514 4.765 9.562 1.00 61.84 82 LYS A N 1
ATOM 662 C CA . LYS A 1 82 ? 1.766 5.289 10.131 1.00 61.84 82 LYS A CA 1
ATOM 663 C C . LYS A 1 82 ? 2.788 4.215 10.519 1.00 61.84 82 LYS A C 1
ATOM 665 O O . LYS A 1 82 ? 3.977 4.515 10.516 1.00 61.84 82 LYS A O 1
ATOM 670 N N . TYR A 1 83 ? 2.365 2.975 10.790 1.00 62.47 83 TYR A N 1
ATOM 671 C CA . TYR A 1 83 ? 3.241 1.918 11.327 1.00 62.47 83 TYR A CA 1
ATOM 672 C C . TYR A 1 83 ? 4.463 1.602 10.440 1.00 62.47 83 TYR A C 1
ATOM 674 O O . TYR A 1 83 ? 5.451 1.069 10.930 1.00 62.47 83 TYR A O 1
ATOM 682 N N . GLY A 1 84 ? 4.437 1.946 9.143 1.00 60.09 84 GLY A N 1
ATOM 683 C CA . GLY A 1 84 ? 5.624 2.048 8.275 1.00 60.09 84 GLY A CA 1
ATOM 684 C C . GLY A 1 84 ? 6.372 0.742 7.957 1.00 60.09 84 GLY A C 1
ATOM 685 O O . GLY A 1 84 ? 7.211 0.727 7.056 1.00 60.09 84 GLY A O 1
ATOM 686 N N . VAL A 1 85 ? 6.054 -0.360 8.639 1.00 71.06 85 VAL A N 1
ATOM 687 C CA . VAL A 1 85 ? 6.639 -1.690 8.439 1.00 71.06 85 VAL A CA 1
ATOM 688 C C . VAL A 1 85 ? 5.858 -2.439 7.365 1.00 71.06 85 VAL A C 1
ATOM 690 O O . VAL A 1 85 ? 4.655 -2.642 7.507 1.00 71.06 85 VAL A O 1
ATOM 693 N N . LEU A 1 86 ? 6.539 -2.866 6.294 1.00 77.31 86 LEU A N 1
ATOM 694 C CA . LEU A 1 86 ? 5.932 -3.625 5.195 1.00 77.31 86 LEU A CA 1
ATOM 695 C C . LEU A 1 86 ? 5.714 -5.093 5.612 1.00 77.31 86 LEU A C 1
ATOM 697 O O . LEU A 1 86 ? 6.697 -5.836 5.718 1.00 77.31 86 LEU A O 1
ATOM 701 N N . PRO A 1 87 ? 4.464 -5.557 5.801 1.00 83.50 87 PRO A N 1
ATOM 702 C CA . PRO A 1 87 ? 4.192 -6.927 6.224 1.00 83.50 87 PRO A CA 1
ATOM 703 C C . PRO A 1 87 ? 4.536 -7.950 5.137 1.00 83.50 87 PRO A C 1
ATOM 705 O O . PRO A 1 87 ? 4.412 -7.673 3.941 1.00 83.50 87 PRO A O 1
ATOM 708 N N . GLN A 1 88 ? 4.860 -9.184 5.539 1.00 85.31 88 GLN A N 1
ATOM 709 C CA . GLN A 1 88 ? 5.171 -10.269 4.596 1.00 85.31 88 GLN A CA 1
ATOM 710 C C . GLN A 1 88 ? 4.029 -10.542 3.605 1.00 85.31 88 GLN A C 1
ATOM 712 O O . GLN A 1 88 ? 4.278 -10.798 2.431 1.00 85.31 88 GLN A O 1
ATOM 717 N N . ALA A 1 89 ? 2.772 -10.433 4.045 1.00 88.88 89 ALA A N 1
ATOM 718 C CA . ALA A 1 89 ? 1.616 -10.593 3.164 1.00 88.88 89 ALA A CA 1
ATOM 719 C C . ALA A 1 89 ? 1.609 -9.565 2.017 1.00 88.88 89 ALA A C 1
ATOM 721 O O . ALA A 1 89 ? 1.247 -9.901 0.891 1.00 88.88 89 ALA A O 1
ATOM 722 N N . PHE A 1 90 ? 2.052 -8.331 2.277 1.00 90.56 90 PHE A N 1
ATOM 723 C CA . PHE A 1 90 ? 2.110 -7.286 1.254 1.00 90.56 90 PHE A CA 1
ATOM 724 C C . PHE A 1 90 ? 3.284 -7.518 0.312 1.00 90.56 90 PHE A C 1
ATOM 726 O O . PHE A 1 90 ? 3.108 -7.359 -0.890 1.00 90.56 90 PHE A O 1
ATOM 733 N N . LYS A 1 91 ? 4.435 -7.982 0.824 1.00 91.81 91 LYS A N 1
ATOM 734 C CA . LYS A 1 91 ? 5.560 -8.432 -0.013 1.00 91.81 91 LYS A CA 1
ATOM 735 C C . LYS A 1 91 ? 5.109 -9.523 -0.986 1.00 91.81 91 LYS A C 1
ATOM 737 O O . LYS A 1 91 ? 5.257 -9.364 -2.191 1.00 91.81 91 LYS A O 1
ATOM 742 N N . ASN A 1 92 ? 4.462 -10.570 -0.467 1.00 93.88 92 ASN A N 1
ATOM 743 C CA . ASN A 1 92 ? 3.969 -11.699 -1.260 1.00 93.88 92 ASN A CA 1
ATOM 744 C C . ASN A 1 92 ? 2.974 -11.269 -2.346 1.00 93.88 92 ASN A C 1
ATOM 746 O O . ASN A 1 92 ? 2.989 -11.824 -3.443 1.00 93.88 92 ASN A O 1
ATOM 750 N N . LEU A 1 93 ? 2.098 -10.305 -2.044 1.00 94.06 93 LEU A N 1
ATOM 751 C CA . LEU A 1 93 ? 1.163 -9.757 -3.023 1.00 94.06 93 LEU A CA 1
ATOM 752 C C . LEU A 1 93 ? 1.890 -8.909 -4.074 1.00 94.06 93 LEU A C 1
ATOM 754 O O . LEU A 1 93 ? 1.655 -9.082 -5.266 1.00 94.06 93 LEU A O 1
ATOM 758 N N . TRP A 1 94 ? 2.786 -8.022 -3.640 1.00 95.25 94 TRP A N 1
ATOM 759 C CA . TRP A 1 94 ? 3.510 -7.086 -4.501 1.00 95.25 94 TRP A CA 1
ATOM 760 C C . TRP A 1 94 ? 4.414 -7.785 -5.516 1.00 95.25 94 TRP A C 1
ATOM 762 O O . TRP A 1 94 ? 4.562 -7.313 -6.646 1.00 95.25 94 TRP A O 1
ATOM 772 N N . THR A 1 95 ? 4.952 -8.941 -5.132 1.00 95.75 95 THR A N 1
ATOM 773 C CA . THR A 1 95 ? 5.821 -9.775 -5.966 1.00 95.75 95 THR A CA 1
ATOM 774 C C . THR A 1 95 ? 5.135 -11.059 -6.426 1.00 95.75 95 THR A C 1
ATOM 776 O O . THR A 1 95 ? 5.806 -12.037 -6.744 1.00 95.75 95 THR A O 1
ATOM 779 N N . ASN A 1 96 ? 3.799 -11.097 -6.435 1.00 95.75 96 ASN A N 1
ATOM 780 C CA . ASN A 1 96 ? 3.061 -12.259 -6.913 1.00 95.75 96 ASN A CA 1
ATOM 781 C C . ASN A 1 96 ? 3.278 -12.457 -8.419 1.00 95.75 96 ASN A C 1
ATOM 783 O O . ASN A 1 96 ? 3.080 -11.524 -9.194 1.00 95.75 96 ASN A O 1
ATOM 787 N N . ASP A 1 97 ? 3.586 -13.678 -8.856 1.00 95.06 97 ASP A N 1
ATOM 788 C CA . ASP A 1 97 ? 3.890 -13.934 -10.268 1.00 95.06 97 ASP A CA 1
ATOM 789 C C . ASP A 1 97 ? 2.745 -13.594 -11.220 1.00 95.06 97 ASP A C 1
ATOM 791 O O . ASP A 1 97 ? 2.988 -13.064 -12.300 1.00 95.06 97 ASP A O 1
ATOM 795 N N . ARG A 1 98 ? 1.487 -13.835 -10.827 1.00 94.62 98 ARG A N 1
ATOM 796 C CA . ARG A 1 98 ? 0.332 -13.505 -11.679 1.00 94.62 98 ARG A CA 1
ATOM 797 C C . ARG A 1 98 ? 0.234 -11.997 -11.894 1.00 94.62 98 ARG A C 1
ATOM 799 O O . ARG A 1 98 ? -0.106 -11.564 -12.989 1.00 94.62 98 ARG A O 1
ATOM 806 N N . LEU A 1 99 ? 0.555 -11.218 -10.863 1.00 93.50 99 LEU A N 1
ATOM 807 C CA . LEU A 1 99 ? 0.565 -9.762 -10.915 1.00 93.50 99 LEU A CA 1
ATOM 808 C C . LEU A 1 99 ? 1.760 -9.241 -11.714 1.00 93.50 99 LEU A C 1
ATOM 810 O O . LEU A 1 99 ? 1.584 -8.429 -12.617 1.00 93.50 99 LEU A O 1
ATOM 814 N N . LEU A 1 100 ? 2.959 -9.752 -11.435 1.00 95.56 100 LEU A N 1
ATOM 815 C CA . LEU A 1 100 ? 4.168 -9.362 -12.153 1.00 95.56 100 LEU A CA 1
ATOM 816 C C . LEU A 1 100 ? 4.086 -9.702 -13.644 1.00 95.56 100 LEU A C 1
ATOM 818 O O . LEU A 1 100 ? 4.559 -8.915 -14.449 1.00 95.56 100 LEU A O 1
ATOM 822 N N . ASN A 1 101 ? 3.412 -10.788 -14.032 1.00 95.44 101 ASN A N 1
ATOM 823 C CA . ASN A 1 101 ? 3.173 -11.108 -15.442 1.00 95.44 101 ASN A CA 1
ATOM 824 C C . ASN A 1 101 ? 2.292 -10.060 -16.147 1.00 95.44 101 ASN A C 1
ATOM 826 O O . ASN A 1 101 ? 2.512 -9.768 -17.317 1.00 95.44 101 ASN A O 1
ATOM 830 N N . VAL A 1 102 ? 1.306 -9.476 -15.453 1.00 94.44 102 VAL A N 1
ATOM 831 C CA . VAL A 1 102 ? 0.505 -8.362 -15.998 1.00 94.44 102 VAL A CA 1
ATOM 832 C C . VAL A 1 102 ? 1.355 -7.096 -16.087 1.00 94.44 102 VAL A C 1
ATOM 834 O O . VAL A 1 102 ? 1.336 -6.410 -17.103 1.00 94.44 102 VAL A O 1
ATOM 837 N N . VAL A 1 103 ? 2.130 -6.793 -15.042 1.00 94.38 103 VAL A N 1
ATOM 838 C CA . VAL A 1 103 ? 3.025 -5.625 -15.013 1.00 94.38 103 VAL A CA 1
ATOM 839 C C . VAL A 1 103 ? 4.073 -5.703 -16.126 1.00 94.38 103 VAL A C 1
ATOM 841 O O . VAL A 1 103 ? 4.325 -4.706 -16.799 1.00 94.38 103 VAL A O 1
ATOM 844 N N . GLU A 1 104 ? 4.628 -6.886 -16.374 1.00 94.81 104 GLU A N 1
ATOM 845 C CA . GLU A 1 104 ? 5.609 -7.156 -17.427 1.00 94.81 104 GLU A CA 1
ATOM 846 C C . GLU A 1 104 ? 5.112 -6.738 -18.815 1.00 94.81 104 GLU A C 1
ATOM 848 O O . GLU A 1 104 ? 5.855 -6.125 -19.581 1.00 94.81 104 GLU A O 1
ATOM 853 N N . GLN A 1 105 ? 3.830 -6.975 -19.116 1.00 94.62 105 GLN A N 1
ATOM 854 C CA . GLN A 1 105 ? 3.211 -6.555 -20.379 1.00 94.62 105 GLN A CA 1
ATOM 855 C C . GLN A 1 105 ? 3.156 -5.030 -20.540 1.00 94.62 105 GLN A C 1
ATOM 857 O O . GLN A 1 105 ? 3.102 -4.534 -21.664 1.00 94.62 105 GLN A O 1
ATOM 862 N N . LEU A 1 106 ? 3.158 -4.283 -19.433 1.00 93.12 106 LEU A N 1
ATOM 863 C CA . LEU A 1 106 ? 3.015 -2.827 -19.427 1.00 93.12 106 LEU A CA 1
ATOM 864 C C . LEU A 1 106 ? 4.364 -2.104 -19.432 1.00 93.12 106 LEU A C 1
ATOM 866 O O . LEU A 1 106 ? 4.504 -1.076 -20.096 1.00 93.12 106 LEU A O 1
ATOM 870 N N . ILE A 1 107 ? 5.350 -2.603 -18.679 1.00 93.94 107 ILE A N 1
ATOM 871 C CA . ILE A 1 107 ? 6.626 -1.896 -18.472 1.00 93.94 107 ILE A CA 1
ATOM 872 C C . ILE A 1 107 ? 7.860 -2.655 -18.978 1.00 93.94 107 ILE A C 1
ATOM 874 O O . ILE A 1 107 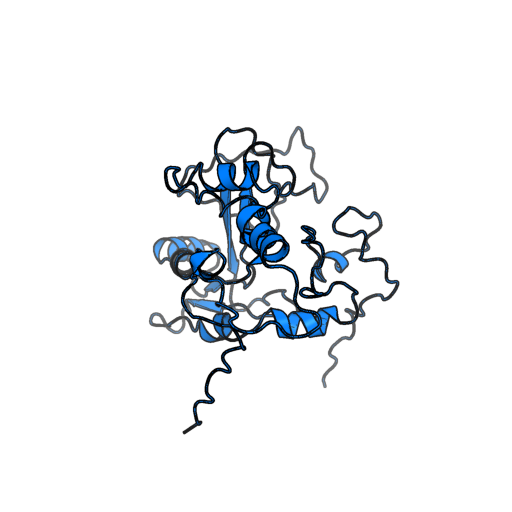? 8.914 -2.035 -19.137 1.00 93.94 107 ILE A O 1
ATOM 878 N N . GLY A 1 108 ? 7.721 -3.935 -19.327 1.00 95.12 108 GLY A N 1
ATOM 879 C CA . GLY A 1 108 ? 8.802 -4.803 -19.793 1.00 95.12 108 GLY A CA 1
ATOM 880 C C . GLY A 1 108 ? 9.271 -5.832 -18.750 1.00 95.12 108 GLY A C 1
ATOM 881 O O . GLY A 1 108 ? 8.784 -5.833 -17.620 1.00 95.12 108 GLY A O 1
ATOM 882 N N . PRO A 1 109 ? 10.224 -6.707 -19.129 1.00 95.44 109 PRO A N 1
ATOM 883 C CA . PRO A 1 109 ? 10.683 -7.850 -18.320 1.00 95.44 109 PRO A CA 1
ATOM 884 C C . PRO A 1 109 ? 11.548 -7.467 -17.114 1.00 95.44 109 PRO A C 1
ATOM 886 O O . PRO A 1 109 ? 11.693 -8.244 -16.171 1.00 95.44 109 PRO A O 1
ATOM 889 N N . ASP A 1 110 ? 12.131 -6.272 -17.138 1.00 97.00 110 ASP A N 1
ATOM 890 C CA . ASP A 1 110 ? 12.894 -5.717 -16.030 1.00 97.00 110 ASP A CA 1
ATOM 891 C C . ASP A 1 110 ? 11.951 -4.873 -15.158 1.00 97.00 110 ASP A C 1
ATOM 893 O O . ASP A 1 110 ? 11.461 -3.823 -15.579 1.00 97.00 110 ASP A O 1
ATOM 897 N N . ILE A 1 111 ? 11.666 -5.353 -13.945 1.00 97.12 111 ILE A N 1
ATOM 898 C CA . ILE A 1 111 ? 10.642 -4.787 -13.057 1.00 97.12 111 ILE A CA 1
ATOM 899 C C . ILE A 1 111 ? 11.264 -4.464 -11.708 1.00 97.12 111 ILE A C 1
ATOM 901 O O . ILE A 1 111 ? 11.883 -5.324 -11.083 1.00 97.12 111 ILE A O 1
ATOM 905 N N . ALA A 1 112 ? 11.011 -3.255 -11.216 1.00 95.56 112 ALA A N 1
ATOM 906 C CA . ALA A 1 112 ? 11.329 -2.841 -9.860 1.00 95.56 112 ALA A CA 1
ATOM 907 C C . ALA A 1 112 ? 10.088 -2.351 -9.102 1.00 95.56 112 ALA A C 1
ATOM 909 O O . ALA A 1 112 ? 9.200 -1.715 -9.672 1.00 95.56 112 ALA A O 1
ATOM 910 N N . GLY A 1 113 ? 10.046 -2.616 -7.799 1.00 93.38 113 GLY A N 1
ATOM 911 C CA . GLY A 1 113 ? 9.084 -2.048 -6.866 1.00 93.38 113 GLY A CA 1
ATOM 912 C C . GLY A 1 113 ? 9.548 -0.697 -6.337 1.00 93.38 113 GLY A C 1
ATOM 913 O O . GLY A 1 113 ? 10.621 -0.582 -5.745 1.00 93.38 113 GLY A O 1
ATOM 914 N N . HIS A 1 114 ? 8.726 0.333 -6.513 1.00 90.00 114 HIS A N 1
ATOM 915 C CA . HIS A 1 114 ? 9.000 1.649 -5.939 1.00 90.00 114 HIS A CA 1
ATOM 916 C C . HIS A 1 114 ? 8.760 1.635 -4.414 1.00 90.00 114 HIS A C 1
ATOM 918 O O . HIS A 1 114 ? 7.726 1.138 -3.969 1.00 90.00 114 HIS A O 1
ATOM 924 N N . PRO A 1 115 ? 9.646 2.223 -3.590 1.00 80.38 115 PRO A N 1
ATOM 925 C CA . PRO A 1 115 ? 9.691 1.977 -2.144 1.00 80.38 115 PRO A CA 1
ATOM 926 C C . PRO A 1 115 ? 8.495 2.493 -1.335 1.00 80.38 115 PRO A C 1
ATOM 928 O O . PRO A 1 115 ? 8.316 2.127 -0.173 1.00 80.38 115 PRO A O 1
ATOM 931 N N . VAL A 1 116 ? 7.674 3.352 -1.932 1.00 81.19 116 VAL A N 1
ATOM 932 C CA . VAL A 1 116 ? 6.462 3.881 -1.304 1.00 81.19 116 VAL A CA 1
ATOM 933 C C . VAL A 1 116 ? 5.278 2.958 -1.571 1.00 81.19 116 VAL A C 1
ATOM 935 O O . VAL A 1 116 ? 4.778 2.856 -2.691 1.00 81.19 116 VAL A O 1
ATOM 938 N N . TRP A 1 117 ? 4.754 2.369 -0.507 1.00 85.12 117 TRP A N 1
ATOM 939 C CA . TRP A 1 117 ? 3.486 1.646 -0.468 1.00 85.12 117 TRP A CA 1
ATOM 940 C C . TRP A 1 117 ? 2.579 2.324 0.562 1.00 85.12 117 TRP A C 1
ATOM 942 O O . TRP A 1 117 ? 3.072 2.973 1.482 1.00 85.12 117 TRP A O 1
ATOM 952 N N . ASN A 1 118 ? 1.262 2.234 0.386 1.00 82.75 118 ASN A N 1
ATOM 953 C CA . ASN A 1 118 ? 0.315 2.830 1.331 1.00 82.75 118 ASN A CA 1
ATOM 954 C C . ASN A 1 118 ? -0.846 1.877 1.589 1.00 82.75 118 ASN A C 1
ATOM 956 O O . ASN A 1 118 ? -1.563 1.524 0.656 1.00 82.75 118 ASN A O 1
ATOM 960 N N . LEU A 1 119 ? -1.069 1.514 2.850 1.00 84.81 119 LEU A N 1
ATOM 961 C CA . LEU A 1 119 ? -2.345 0.954 3.281 1.00 84.81 119 LEU A CA 1
ATOM 962 C C . LEU A 1 119 ? -3.292 2.108 3.607 1.00 84.81 119 LEU A C 1
ATOM 964 O O . LEU A 1 119 ? -2.922 3.031 4.330 1.00 84.81 119 LEU A O 1
ATOM 968 N N . ARG A 1 120 ? -4.507 2.075 3.063 1.00 84.75 120 ARG A N 1
ATOM 969 C CA . ARG A 1 120 ? -5.545 3.068 3.345 1.00 84.75 120 ARG A CA 1
ATOM 970 C C . ARG A 1 120 ? -6.795 2.371 3.847 1.00 84.75 120 ARG A C 1
ATOM 972 O O . ARG A 1 120 ? -7.328 1.472 3.195 1.00 84.75 120 ARG A O 1
ATOM 979 N N . THR A 1 121 ? -7.264 2.841 4.990 1.00 86.06 121 THR A N 1
ATOM 980 C CA . THR A 1 121 ? -8.391 2.293 5.736 1.00 86.06 121 THR A CA 1
ATOM 981 C C . THR A 1 121 ? -9.478 3.347 5.839 1.00 86.06 121 THR A C 1
ATOM 983 O O . THR A 1 121 ? -9.410 4.234 6.689 1.00 86.06 121 THR A O 1
ATOM 986 N N . LYS A 1 122 ? -10.485 3.282 4.962 1.00 83.88 122 LYS A N 1
ATOM 987 C CA . LYS A 1 122 ? -11.630 4.195 5.058 1.00 83.88 122 LYS A CA 1
ATOM 988 C C . LYS A 1 122 ? -12.746 3.546 5.857 1.00 83.88 122 LYS A C 1
ATOM 990 O O . LYS A 1 122 ? -13.524 2.776 5.291 1.00 83.88 122 LYS A O 1
ATOM 995 N N . THR A 1 123 ? -12.828 3.840 7.146 1.00 80.06 123 THR A N 1
ATOM 996 C CA . THR A 1 123 ? -13.996 3.472 7.955 1.00 80.06 123 THR A CA 1
ATOM 997 C C . THR A 1 123 ? -15.236 4.257 7.486 1.00 80.06 123 THR A C 1
ATOM 999 O O . THR A 1 123 ? -15.089 5.256 6.765 1.00 80.06 123 THR A O 1
ATOM 1002 N N . PRO A 1 124 ? -16.460 3.778 7.775 1.00 78.81 124 PRO A N 1
ATOM 1003 C CA . PRO A 1 124 ? -17.693 4.492 7.443 1.00 78.81 124 PRO A CA 1
ATOM 1004 C C . PRO A 1 124 ? -17.653 5.957 7.898 1.00 78.81 124 PRO A C 1
ATOM 1006 O O . PRO A 1 124 ? -17.245 6.237 9.017 1.00 78.81 124 PRO A O 1
ATOM 1009 N N . GLN A 1 125 ? -18.068 6.882 7.025 1.00 72.88 125 GLN A N 1
ATOM 1010 C CA . GLN A 1 125 ? -18.172 8.325 7.315 1.00 72.88 125 GLN A CA 1
ATOM 1011 C C . GLN A 1 125 ? -16.856 9.006 7.755 1.00 72.88 125 GLN A C 1
ATOM 1013 O O . GLN A 1 125 ? -16.880 10.072 8.360 1.00 72.88 125 GLN A O 1
ATOM 1018 N N . ASN A 1 126 ? -15.697 8.430 7.417 1.00 63.25 126 ASN A N 1
ATOM 1019 C CA . ASN A 1 126 ? -14.396 8.986 7.790 1.00 63.25 126 ASN A CA 1
ATOM 1020 C C . ASN A 1 126 ? -13.827 9.924 6.707 1.00 63.25 126 ASN A C 1
ATOM 1022 O O . ASN A 1 126 ? -13.521 9.495 5.585 1.00 63.25 126 ASN A O 1
ATOM 1026 N N . GLU A 1 127 ? -13.638 11.198 7.060 1.00 63.06 127 GLU A N 1
ATOM 1027 C CA . GLU A 1 127 ? -13.065 12.217 6.175 1.00 63.06 127 GLU A CA 1
ATOM 1028 C C . GLU A 1 127 ? -11.527 12.281 6.193 1.00 63.06 127 GLU A C 1
ATOM 1030 O O . GLU A 1 127 ? -10.945 12.762 5.219 1.00 63.06 127 GLU A O 1
ATOM 1035 N N . ALA A 1 128 ? -10.852 11.727 7.209 1.00 55.09 128 ALA A N 1
ATOM 1036 C CA . ALA A 1 128 ? -9.404 11.861 7.449 1.00 55.09 128 ALA A CA 1
ATOM 1037 C C . ALA A 1 128 ? -8.512 11.259 6.346 1.00 55.09 128 ALA A C 1
ATOM 1039 O O . ALA A 1 128 ? -7.323 11.547 6.253 1.00 55.09 128 ALA A O 1
ATOM 1040 N N . THR A 1 129 ? -9.078 10.420 5.477 1.00 53.19 129 THR A N 1
ATOM 1041 C CA . THR A 1 129 ? -8.375 9.821 4.326 1.00 53.19 129 THR A CA 1
ATOM 1042 C C . THR A 1 129 ? -8.889 10.340 2.982 1.00 53.19 129 THR A C 1
ATOM 1044 O O . THR A 1 129 ? -8.644 9.738 1.926 1.00 53.19 129 THR A O 1
ATOM 1047 N N . THR A 1 130 ? -9.655 11.431 2.991 1.00 58.91 130 THR A N 1
ATOM 1048 C CA . THR A 1 130 ? -10.103 12.099 1.771 1.00 58.91 130 THR A CA 1
ATOM 1049 C C . THR A 1 130 ? -8.922 12.826 1.152 1.00 58.91 130 THR A C 1
ATOM 1051 O O . THR A 1 130 ? -8.342 13.724 1.746 1.00 58.91 130 THR A O 1
ATOM 1054 N N . VAL A 1 131 ? -8.551 12.415 -0.059 1.00 54.69 131 VAL A N 1
ATOM 1055 C CA . VAL A 1 131 ? -7.511 13.105 -0.824 1.00 54.69 131 VAL A CA 1
ATOM 1056 C C . VAL A 1 131 ? -8.191 14.255 -1.574 1.00 54.69 131 VAL A C 1
ATOM 1058 O O . VAL A 1 131 ? -9.090 13.968 -2.378 1.00 54.69 131 VAL A O 1
ATOM 1061 N N . PRO A 1 132 ? -7.830 15.524 -1.302 1.00 54.22 132 PRO A N 1
ATOM 1062 C CA . PRO A 1 132 ? -8.389 16.662 -2.015 1.00 54.22 132 PRO A CA 1
ATOM 1063 C C . PRO A 1 132 ? -7.901 16.698 -3.469 1.00 54.22 132 PRO A C 1
ATOM 1065 O O . PRO A 1 132 ? -6.972 15.989 -3.869 1.00 54.22 132 PRO A O 1
ATOM 1068 N N . TRP A 1 133 ? -8.572 17.520 -4.268 1.00 54.66 133 TRP A N 1
ATOM 1069 C CA . TRP A 1 133 ? -8.258 17.725 -5.678 1.00 54.66 133 TRP A CA 1
ATOM 1070 C C . TRP A 1 133 ? -6.816 18.185 -5.903 1.00 54.66 133 TRP A C 1
ATOM 1072 O O . TRP A 1 133 ? -6.276 18.966 -5.123 1.00 54.66 133 TRP A O 1
ATOM 1082 N N . HIS A 1 134 ? -6.224 17.732 -7.008 1.00 55.78 134 HIS A N 1
ATOM 1083 C CA . HIS A 1 134 ? -5.008 18.307 -7.570 1.00 55.78 134 HIS A CA 1
ATOM 1084 C C . HIS A 1 134 ? -5.090 18.303 -9.111 1.00 55.78 134 HIS A C 1
ATOM 1086 O O . HIS A 1 134 ? -5.275 17.245 -9.708 1.00 55.78 134 HIS A O 1
ATOM 1092 N N . GLN A 1 135 ? -4.922 19.504 -9.693 1.00 49.62 135 GLN A N 1
ATOM 1093 C CA . GLN A 1 135 ? -4.921 19.904 -11.121 1.00 49.62 135 GLN A CA 1
ATOM 1094 C C . GLN A 1 135 ? -6.286 20.014 -11.842 1.00 49.62 135 GLN A C 1
ATOM 1096 O O . GLN A 1 135 ? -7.294 19.536 -11.336 1.00 49.62 135 GLN A O 1
ATOM 1101 N N . ASP A 1 136 ? -6.296 20.743 -12.970 1.00 49.66 136 ASP A N 1
ATOM 1102 C CA . ASP A 1 136 ? -7.445 21.327 -13.695 1.00 49.66 136 ASP A CA 1
ATOM 1103 C C . ASP A 1 136 ? -8.402 20.284 -14.327 1.00 49.66 136 ASP A C 1
ATOM 1105 O O . ASP A 1 136 ? -8.237 19.907 -15.486 1.00 49.66 136 ASP A O 1
ATOM 1109 N N . ILE A 1 137 ? -9.411 19.816 -13.578 1.00 59.25 137 ILE A N 1
ATOM 1110 C CA . ILE A 1 137 ? -10.445 18.851 -14.025 1.00 59.25 137 ILE A CA 1
ATOM 1111 C C . ILE A 1 137 ? -11.855 19.445 -13.874 1.00 59.25 137 ILE A C 1
ATOM 1113 O O . ILE A 1 137 ? -12.172 20.050 -12.847 1.00 59.25 137 ILE A O 1
ATOM 1117 N N . ASP A 1 138 ? -12.720 19.230 -14.872 1.00 67.69 138 ASP A N 1
ATOM 1118 C CA . ASP A 1 138 ? -14.159 19.510 -14.810 1.00 67.69 138 ASP A CA 1
ATOM 1119 C C . ASP A 1 138 ? -14.889 18.329 -14.142 1.00 67.69 138 ASP A C 1
ATOM 1121 O O . ASP A 1 138 ? -14.975 17.222 -14.677 1.00 67.69 138 ASP A O 1
ATOM 1125 N N . LEU A 1 139 ? -15.435 18.560 -12.945 1.00 63.84 139 LEU A N 1
ATOM 1126 C CA . LEU A 1 139 ? -16.005 17.498 -12.107 1.00 63.84 139 LEU A CA 1
ATOM 1127 C C . LEU A 1 139 ? -17.280 16.883 -12.678 1.00 63.84 139 LEU A C 1
ATOM 1129 O O . LEU A 1 139 ? -17.630 15.763 -12.314 1.00 63.84 139 LEU A O 1
ATOM 1133 N N . GLU A 1 140 ? -17.991 17.601 -13.538 1.00 67.69 140 GLU A N 1
ATOM 1134 C CA . GLU A 1 140 ? -19.219 17.084 -14.134 1.00 67.69 140 GLU A CA 1
ATOM 1135 C C . GLU A 1 140 ? -18.927 16.233 -15.369 1.00 67.69 140 GLU A C 1
ATOM 1137 O O . GLU A 1 140 ? -19.682 15.309 -15.672 1.00 67.69 140 GLU A O 1
ATOM 1142 N N . LYS A 1 141 ? -17.825 16.518 -16.071 1.00 71.56 141 LYS A N 1
ATOM 1143 C CA . LYS A 1 141 ? -17.513 15.888 -17.360 1.00 71.56 141 LYS A CA 1
ATOM 1144 C C . LYS A 1 141 ? -16.446 14.804 -17.280 1.00 71.56 141 LYS A C 1
ATOM 1146 O O . LYS A 1 141 ? -16.536 13.824 -18.016 1.00 71.56 141 LYS A O 1
ATOM 1151 N N . ASP A 1 142 ? -15.476 14.949 -16.383 1.00 69.88 142 ASP A N 1
ATOM 1152 C CA . ASP A 1 142 ? -14.246 14.151 -16.423 1.00 69.88 142 ASP A CA 1
ATOM 1153 C C . ASP A 1 142 ? -14.231 13.002 -15.398 1.00 69.88 142 ASP A C 1
ATOM 1155 O O . ASP A 1 142 ? -13.289 12.205 -15.351 1.00 69.88 142 ASP A O 1
ATOM 1159 N N . ILE A 1 143 ? -15.270 12.875 -14.559 1.00 75.00 143 ILE A N 1
ATOM 1160 C CA . ILE A 1 143 ? -15.334 11.818 -13.543 1.00 75.00 143 ILE A CA 1
ATOM 1161 C C . ILE A 1 143 ? -15.752 10.487 -14.171 1.00 75.00 143 ILE A C 1
ATOM 1163 O O . ILE A 1 143 ? -16.913 10.261 -14.511 1.00 75.00 143 ILE A O 1
ATOM 1167 N N . ILE A 1 144 ? -14.812 9.542 -14.191 1.00 79.25 144 ILE A N 1
ATOM 1168 C CA . ILE A 1 144 ? -15.079 8.130 -14.469 1.00 79.25 144 ILE A CA 1
ATOM 1169 C C . ILE A 1 144 ? -14.942 7.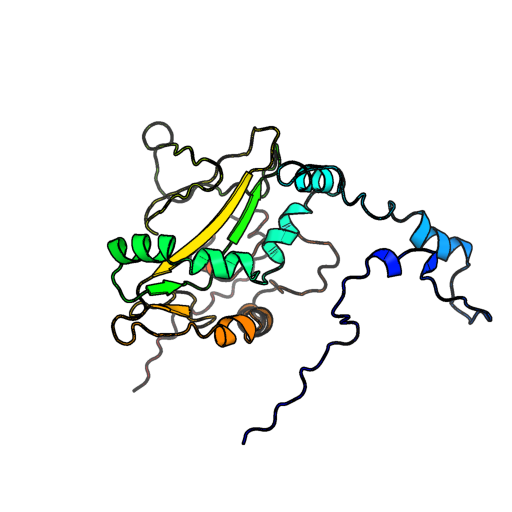345 -13.163 1.00 79.25 144 ILE A C 1
ATOM 1171 O O . ILE A 1 144 ? -13.861 7.263 -12.578 1.00 79.25 144 ILE A O 1
ATOM 1175 N N . THR A 1 145 ? -16.041 6.750 -12.689 1.00 82.25 145 THR A N 1
ATOM 1176 C CA . THR A 1 145 ? -15.997 5.852 -11.525 1.00 82.25 145 THR A CA 1
ATOM 1177 C C . THR A 1 145 ? -15.642 4.434 -11.962 1.00 82.25 145 THR A C 1
ATOM 1179 O O . THR A 1 145 ? -16.174 3.918 -12.941 1.00 82.25 145 THR A O 1
ATOM 1182 N N . CYS A 1 146 ? -14.731 3.789 -11.230 1.00 83.62 146 CYS A N 1
ATOM 1183 C CA . CYS A 1 146 ? -14.318 2.412 -11.486 1.00 83.62 146 CYS A CA 1
ATOM 1184 C C . CYS A 1 146 ? -14.640 1.546 -10.259 1.00 83.62 146 CYS A C 1
ATOM 1186 O O . CYS A 1 146 ? -13.897 1.584 -9.274 1.00 83.62 146 CYS A O 1
ATOM 1188 N N . PRO A 1 147 ? -15.762 0.802 -10.264 1.00 86.62 147 PRO A N 1
ATOM 1189 C CA . PRO A 1 147 ? -16.057 -0.161 -9.213 1.00 86.62 147 PRO A CA 1
ATOM 1190 C C . PRO A 1 147 ? -15.018 -1.286 -9.224 1.00 86.62 147 PRO A C 1
ATOM 1192 O O . PRO A 1 147 ? -14.866 -1.989 -10.221 1.00 86.62 147 PRO A O 1
ATOM 1195 N N . VAL A 1 148 ? -14.322 -1.474 -8.104 1.00 89.31 148 VAL A N 1
ATOM 1196 C CA . VAL A 1 148 ? -13.339 -2.551 -7.935 1.00 89.31 148 VAL A CA 1
ATOM 1197 C C . VAL A 1 148 ? -13.880 -3.535 -6.895 1.00 89.31 148 VAL A C 1
ATOM 1199 O O . VAL A 1 148 ? -14.072 -3.136 -5.743 1.00 89.31 148 VAL A O 1
ATOM 1202 N N . PRO A 1 149 ? -14.167 -4.799 -7.262 1.00 90.00 149 PRO A N 1
ATOM 1203 C CA . PRO A 1 149 ? -14.631 -5.798 -6.304 1.00 90.00 149 PRO A CA 1
ATOM 1204 C C . PRO A 1 149 ? -13.513 -6.196 -5.332 1.00 90.00 149 PRO A C 1
ATOM 1206 O O . PRO A 1 149 ? -12.332 -5.962 -5.591 1.00 90.00 149 PRO A O 1
ATOM 1209 N N . TYR A 1 150 ? -13.869 -6.848 -4.222 1.00 89.19 150 TYR A N 1
ATOM 1210 C CA . TYR A 1 150 ? -12.878 -7.430 -3.315 1.00 89.19 150 TYR A CA 1
ATOM 1211 C C . TYR A 1 150 ? -11.957 -8.407 -4.065 1.00 89.19 150 TYR A C 1
ATOM 1213 O O . TYR A 1 150 ? -12.425 -9.256 -4.822 1.00 89.19 150 TYR A O 1
ATOM 1221 N N . GLY A 1 151 ? -10.643 -8.258 -3.874 1.00 88.38 151 GLY A N 1
ATOM 1222 C CA . GLY A 1 151 ? -9.620 -9.001 -4.621 1.00 88.38 151 GLY A CA 1
ATOM 1223 C C . GLY A 1 151 ? -9.349 -8.474 -6.037 1.00 88.38 151 GLY A C 1
ATOM 1224 O O . GLY A 1 151 ? -8.423 -8.948 -6.691 1.00 88.38 151 GLY A O 1
ATOM 1225 N N . GLY A 1 152 ? -10.120 -7.491 -6.508 1.00 90.88 152 GLY A N 1
ATOM 1226 C CA . GLY A 1 152 ? -9.845 -6.764 -7.740 1.00 90.88 152 GLY A CA 1
ATOM 1227 C C . GLY A 1 152 ? -8.683 -5.782 -7.584 1.00 90.88 152 GLY A C 1
ATOM 1228 O O . GLY A 1 152 ? -8.280 -5.423 -6.477 1.00 90.88 152 GLY A O 1
ATOM 1229 N N . MET A 1 153 ? -8.162 -5.317 -8.717 1.00 91.56 153 MET A N 1
ATOM 1230 C CA . MET A 1 153 ? -7.121 -4.295 -8.765 1.00 91.56 153 MET A CA 1
ATOM 1231 C C . MET A 1 153 ? -7.429 -3.255 -9.836 1.00 91.56 153 MET A C 1
ATOM 1233 O O . MET A 1 153 ? -8.067 -3.556 -10.844 1.00 91.56 153 MET A O 1
ATOM 1237 N N . LEU A 1 154 ? -6.926 -2.045 -9.615 1.00 90.31 154 LEU A N 1
ATOM 1238 C CA . LEU A 1 154 ? -6.938 -0.954 -10.577 1.00 90.31 154 LEU A CA 1
ATOM 1239 C C . LEU A 1 154 ? -5.492 -0.522 -10.816 1.00 90.31 154 LEU A C 1
ATOM 1241 O O . LEU A 1 154 ? -4.782 -0.189 -9.868 1.00 90.31 154 LEU A O 1
ATOM 1245 N N . LEU A 1 155 ? -5.062 -0.539 -12.076 1.00 89.81 155 LEU A N 1
ATOM 1246 C CA . LEU A 1 155 ? -3.755 -0.037 -12.486 1.00 89.81 155 LEU A CA 1
ATOM 1247 C C . LEU A 1 155 ? -3.922 1.368 -13.055 1.00 89.81 155 LEU A C 1
ATOM 1249 O O . LEU A 1 155 ? -4.769 1.601 -13.914 1.00 89.81 155 LEU A O 1
ATOM 1253 N N . LEU A 1 156 ? -3.103 2.295 -12.568 1.00 88.25 156 LEU A N 1
ATOM 1254 C CA . LEU A 1 156 ? -3.105 3.689 -12.987 1.00 88.25 156 LEU A CA 1
ATOM 1255 C C . LEU A 1 156 ? -1.695 4.071 -13.424 1.00 88.25 156 LEU A C 1
ATOM 1257 O O . LEU A 1 156 ? -0.715 3.735 -12.757 1.00 88.25 156 LEU A O 1
ATOM 1261 N N . ASN A 1 157 ? -1.594 4.798 -14.534 1.00 86.00 157 ASN A N 1
ATOM 1262 C CA . ASN A 1 157 ? -0.369 5.510 -14.870 1.00 86.00 157 ASN A CA 1
ATOM 1263 C C . ASN A 1 157 ? -0.181 6.680 -13.879 1.00 86.00 157 ASN A C 1
ATOM 1265 O O . ASN A 1 157 ? -1.158 7.274 -13.423 1.00 86.00 157 ASN A O 1
ATOM 1269 N N . ASN A 1 158 ? 1.068 7.017 -13.547 1.00 81.12 158 ASN A N 1
ATOM 1270 C CA . ASN A 1 158 ? 1.410 8.079 -12.594 1.00 81.12 158 ASN A CA 1
ATOM 1271 C C . ASN A 1 158 ? 0.935 9.482 -13.015 1.00 81.12 158 ASN A C 1
ATOM 1273 O O . ASN A 1 158 ? 0.894 10.375 -12.175 1.00 81.12 158 ASN A O 1
ATOM 1277 N N . MET A 1 159 ? 0.582 9.667 -14.287 1.00 80.00 159 MET A N 1
ATOM 1278 C CA . MET A 1 159 ? 0.047 10.910 -14.839 1.00 80.00 159 MET A CA 1
ATOM 1279 C C . MET A 1 159 ? -1.483 10.985 -14.809 1.00 80.00 159 MET A C 1
ATOM 1281 O O . MET A 1 159 ? -2.027 12.002 -15.220 1.00 80.00 159 MET A O 1
ATOM 1285 N N . ILE A 1 160 ? -2.186 9.932 -14.370 1.00 79.62 160 ILE A N 1
ATOM 1286 C CA . ILE A 1 160 ? -3.653 9.938 -14.295 1.00 79.62 160 ILE A CA 1
ATOM 1287 C C . ILE A 1 160 ? -4.082 10.676 -13.020 1.00 79.62 160 ILE A C 1
ATOM 1289 O O . ILE A 1 160 ? -3.824 10.168 -11.917 1.00 79.62 160 ILE A O 1
ATOM 1293 N N . PRO A 1 161 ? -4.771 11.829 -13.135 1.00 74.25 161 PRO A N 1
ATOM 1294 C CA . PRO A 1 161 ? -5.363 12.491 -11.984 1.00 74.25 161 PRO A CA 1
ATOM 1295 C C . PRO A 1 161 ? -6.401 11.565 -11.359 1.00 74.25 161 PRO A C 1
ATOM 1297 O O . PRO A 1 161 ? -7.275 11.029 -12.040 1.00 74.25 161 PRO A O 1
ATOM 1300 N N . HIS A 1 162 ? -6.297 11.340 -10.054 1.00 80.00 162 HIS A N 1
ATOM 1301 C CA . HIS A 1 162 ? -7.220 10.465 -9.349 1.00 80.00 162 HIS A CA 1
ATOM 1302 C C . HIS A 1 162 ? -7.466 10.962 -7.931 1.00 80.00 162 HIS A C 1
ATOM 1304 O O . HIS A 1 162 ? -6.593 11.526 -7.270 1.00 80.00 162 HIS A O 1
ATOM 1310 N N . ARG A 1 163 ? -8.677 10.703 -7.438 1.00 73.75 163 ARG A N 1
ATOM 1311 C CA . ARG A 1 163 ? -9.052 10.966 -6.051 1.00 73.75 163 ARG A CA 1
ATOM 1312 C C . ARG A 1 163 ? -9.798 9.789 -5.465 1.00 73.75 163 ARG A C 1
ATOM 1314 O O . ARG A 1 163 ? -10.425 8.996 -6.163 1.00 73.75 163 ARG A O 1
ATOM 1321 N N . SER A 1 164 ? -9.774 9.718 -4.144 1.00 71.94 164 SER A N 1
ATOM 1322 C CA . SER A 1 164 ? -10.656 8.825 -3.412 1.00 71.94 164 SER A CA 1
ATOM 1323 C C . SER A 1 164 ? -11.905 9.583 -2.967 1.00 71.94 164 SER A C 1
ATOM 1325 O O . SER A 1 164 ? -11.822 10.725 -2.517 1.00 71.94 164 SER A O 1
ATOM 1327 N N . LEU A 1 165 ? -13.064 8.938 -3.076 1.00 73.81 165 LEU A N 1
ATOM 1328 C CA . LEU A 1 165 ? -14.321 9.461 -2.539 1.00 73.81 165 LEU A CA 1
ATOM 1329 C C . LEU A 1 165 ? -14.466 9.108 -1.045 1.00 73.81 165 LEU A C 1
ATOM 1331 O O . LEU A 1 165 ? -13.794 8.167 -0.583 1.00 73.81 165 LEU A O 1
ATOM 1335 N N . PRO A 1 166 ? -15.298 9.845 -0.286 1.00 75.38 166 PRO A N 1
ATOM 1336 C CA . PRO A 1 166 ? -15.714 9.445 1.056 1.00 75.38 166 PRO A CA 1
ATOM 1337 C C . PRO A 1 166 ? -16.342 8.047 1.053 1.00 75.38 166 PRO A C 1
ATOM 1339 O O . PRO A 1 166 ? -16.995 7.651 0.085 1.00 75.38 166 PRO A O 1
ATOM 1342 N N . ASN A 1 167 ? -16.137 7.282 2.128 1.00 82.69 167 ASN A N 1
ATOM 1343 C CA . ASN A 1 167 ? -16.800 5.991 2.285 1.00 82.69 167 ASN A CA 1
ATOM 1344 C C . ASN A 1 167 ? -18.173 6.187 2.941 1.00 82.69 167 ASN A C 1
ATOM 1346 O O . ASN A 1 167 ? -18.267 6.336 4.156 1.00 82.69 167 ASN A O 1
ATOM 1350 N N . LEU A 1 168 ? -19.227 6.170 2.125 1.00 82.31 168 LEU A N 1
ATOM 1351 C CA . LEU A 1 168 ? -20.618 6.295 2.579 1.00 82.31 168 LEU A CA 1
ATOM 1352 C C . LEU A 1 168 ? -21.275 4.941 2.904 1.00 82.31 168 LEU A C 1
ATOM 1354 O O . LEU A 1 168 ? -22.460 4.889 3.227 1.00 82.31 168 LEU A O 1
ATOM 1358 N N . SER A 1 169 ? -20.536 3.834 2.780 1.00 84.12 169 SER A N 1
ATOM 1359 C CA . SER A 1 169 ? -21.052 2.499 3.087 1.00 84.12 169 SER A CA 1
ATOM 1360 C C . SER A 1 169 ? -20.950 2.180 4.582 1.00 84.12 169 SER A C 1
ATOM 1362 O O . SER A 1 169 ? -20.264 2.867 5.332 1.00 84.12 169 SER A O 1
ATOM 1364 N N . LYS A 1 170 ? -21.620 1.104 5.013 1.00 84.25 170 LYS A N 1
ATOM 1365 C CA . LYS A 1 170 ? -21.562 0.600 6.398 1.00 84.25 170 LYS A CA 1
ATOM 1366 C C . LYS A 1 170 ? -20.331 -0.264 6.691 1.00 84.25 170 LYS A C 1
ATOM 1368 O O . LYS A 1 170 ? -20.136 -0.666 7.829 1.00 84.25 170 LYS A O 1
ATOM 1373 N N . GLN A 1 171 ? -19.540 -0.589 5.671 1.00 86.00 171 GLN A N 1
ATOM 1374 C CA . GLN A 1 171 ? -18.365 -1.446 5.795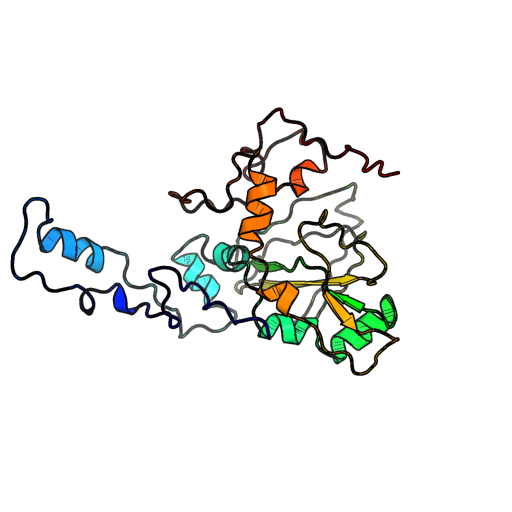 1.00 86.00 171 GLN A CA 1
ATOM 1375 C C . GLN A 1 171 ? -17.106 -0.627 5.552 1.00 86.00 171 GLN A C 1
ATOM 1377 O O . GLN A 1 171 ? -17.115 0.358 4.811 1.00 86.00 171 GLN A O 1
ATOM 1382 N N . ILE A 1 172 ? -15.996 -1.047 6.146 1.00 89.00 172 ILE A N 1
ATOM 1383 C CA . ILE A 1 172 ? -14.704 -0.438 5.850 1.00 89.00 172 ILE A CA 1
ATOM 1384 C C . ILE A 1 172 ? -14.296 -0.672 4.385 1.00 89.00 172 ILE A C 1
ATOM 1386 O O . ILE A 1 172 ? -14.479 -1.756 3.826 1.00 89.00 172 ILE A O 1
ATOM 1390 N N . ARG A 1 173 ? -13.661 0.333 3.775 1.00 89.06 173 ARG A N 1
ATOM 1391 C CA . ARG A 1 173 ? -12.976 0.196 2.487 1.00 89.06 173 ARG A CA 1
ATOM 1392 C C . ARG A 1 173 ? -11.470 0.078 2.702 1.00 89.06 173 ARG A C 1
ATOM 1394 O O . ARG A 1 173 ? -10.806 1.060 3.043 1.00 89.06 173 ARG A O 1
ATOM 1401 N N . TRP A 1 174 ? -10.937 -1.106 2.430 1.00 89.81 174 TRP A N 1
ATOM 1402 C CA . TRP A 1 174 ? -9.500 -1.362 2.385 1.00 89.81 174 TRP A CA 1
ATOM 1403 C C . TRP A 1 174 ? -8.951 -1.079 0.986 1.00 89.81 174 TRP A C 1
ATOM 1405 O O . TRP A 1 174 ? -9.527 -1.515 -0.010 1.00 89.81 174 TRP A O 1
ATOM 1415 N N . SER A 1 175 ? -7.824 -0.378 0.896 1.00 90.56 175 SER A N 1
ATOM 1416 C CA . SER A 1 175 ? -7.042 -0.291 -0.342 1.00 90.56 175 SER A CA 1
ATOM 1417 C C . SER A 1 175 ? -5.549 -0.303 -0.034 1.00 90.56 175 SER A C 1
ATOM 1419 O O . SER A 1 175 ? -5.107 0.384 0.887 1.00 90.56 175 SER A O 1
ATOM 1421 N N . LEU A 1 176 ? -4.789 -1.074 -0.810 1.00 91.06 176 LEU A N 1
ATOM 1422 C CA . LEU A 1 176 ? -3.333 -1.136 -0.746 1.00 91.06 176 LEU A CA 1
ATOM 1423 C C . LEU A 1 176 ? -2.763 -0.582 -2.051 1.00 91.06 176 LEU A C 1
ATOM 1425 O O . LEU A 1 176 ? -2.991 -1.145 -3.119 1.00 91.06 176 LEU A O 1
ATOM 1429 N N . ASP A 1 177 ? -2.004 0.502 -1.950 1.00 91.62 177 ASP A N 1
ATOM 1430 C CA . ASP A 1 177 ? -1.352 1.114 -3.096 1.00 91.62 177 ASP A CA 1
ATOM 1431 C C . ASP A 1 177 ? 0.064 0.542 -3.244 1.00 91.62 177 ASP A C 1
ATOM 1433 O O . ASP A 1 177 ? 0.921 0.751 -2.377 1.00 91.62 177 ASP A O 1
ATOM 1437 N N . LEU A 1 178 ? 0.320 -0.124 -4.367 1.00 93.06 178 LEU A N 1
ATOM 1438 C CA . LEU A 1 178 ? 1.621 -0.668 -4.753 1.00 93.06 178 LEU A CA 1
ATOM 1439 C C . LEU A 1 178 ? 2.063 -0.033 -6.071 1.00 93.06 178 LEU A C 1
ATOM 1441 O O . LEU A 1 178 ? 1.227 0.350 -6.888 1.00 93.06 178 LEU A O 1
ATOM 1445 N N . ARG A 1 179 ? 3.374 0.116 -6.270 1.00 93.56 179 ARG A N 1
ATOM 1446 C CA . ARG A 1 179 ? 3.926 0.772 -7.461 1.00 93.56 179 ARG A CA 1
ATOM 1447 C C . ARG A 1 179 ? 5.049 -0.056 -8.063 1.00 93.56 179 ARG A C 1
ATOM 1449 O O . ARG A 1 179 ? 5.905 -0.565 -7.341 1.00 93.56 179 ARG A O 1
ATOM 1456 N N . TRP A 1 180 ? 5.047 -0.133 -9.385 1.00 94.69 180 TRP A N 1
ATOM 1457 C CA . TRP A 1 180 ? 6.090 -0.765 -10.181 1.00 94.69 180 TRP A CA 1
ATOM 1458 C C . TRP A 1 180 ? 6.656 0.248 -11.160 1.00 94.69 180 TRP A C 1
ATOM 1460 O O . TRP A 1 180 ? 5.950 1.146 -11.620 1.00 94.69 180 TRP A O 1
ATOM 1470 N N . GLN A 1 181 ? 7.930 0.092 -11.474 1.00 93.50 181 GLN A N 1
ATOM 1471 C CA . GLN A 1 181 ? 8.639 0.929 -12.421 1.00 93.50 181 GLN A CA 1
ATOM 1472 C C . GLN A 1 181 ? 9.733 0.130 -13.118 1.00 93.50 181 GLN A C 1
ATOM 1474 O O . GLN A 1 181 ? 10.088 -0.970 -12.691 1.00 93.50 181 GLN A O 1
ATOM 1479 N N . LYS A 1 182 ? 10.282 0.709 -14.182 1.00 93.00 182 LYS A N 1
ATOM 1480 C CA . LYS A 1 182 ? 11.460 0.148 -14.834 1.00 93.00 182 LYS A CA 1
ATOM 1481 C C . LYS A 1 182 ? 12.713 0.459 -14.003 1.00 93.00 182 LYS A C 1
ATOM 1483 O O . LYS A 1 182 ? 12.844 1.606 -13.565 1.00 93.00 182 LYS A O 1
ATOM 1488 N N . PRO A 1 183 ? 13.619 -0.505 -13.780 1.00 92.44 183 PRO A N 1
ATOM 1489 C CA . PRO A 1 183 ? 14.786 -0.313 -12.918 1.00 92.44 183 PRO A CA 1
ATOM 1490 C C . PRO A 1 183 ? 15.803 0.689 -13.478 1.00 92.44 183 PRO A C 1
ATOM 1492 O O . PRO A 1 183 ? 16.550 1.299 -12.723 1.00 92.44 183 PRO A O 1
ATOM 1495 N N . GLU A 1 184 ? 15.825 0.934 -14.790 1.00 90.19 184 GLU A N 1
ATOM 1496 C CA . GLU A 1 184 ? 16.693 1.959 -15.382 1.00 90.19 184 GLU A CA 1
ATOM 1497 C C . GLU A 1 184 ? 16.233 3.398 -15.098 1.00 90.19 184 GLU A C 1
ATOM 1499 O O . GLU A 1 184 ? 16.907 4.356 -15.486 1.00 90.19 184 GLU A O 1
ATOM 1504 N N . LYS A 1 185 ? 15.063 3.576 -14.474 1.00 89.00 185 LYS A N 1
ATOM 1505 C CA . LYS A 1 185 ? 14.532 4.887 -14.100 1.00 89.00 185 LYS A CA 1
ATOM 1506 C C . LYS A 1 185 ? 14.799 5.169 -12.620 1.00 89.00 185 LYS A C 1
ATOM 1508 O O . LYS A 1 185 ? 14.723 4.261 -11.793 1.00 89.00 185 LYS A O 1
ATOM 1513 N N . PRO A 1 186 ? 15.078 6.435 -12.263 1.00 84.69 186 PRO A N 1
ATOM 1514 C CA . PRO A 1 186 ? 15.282 6.803 -10.869 1.00 84.69 186 PRO A CA 1
ATOM 1515 C C . PRO A 1 186 ? 14.007 6.551 -10.060 1.00 84.69 186 PRO A C 1
ATOM 1517 O O . PRO A 1 186 ? 12.903 6.796 -10.545 1.00 84.69 186 PRO A O 1
ATOM 1520 N N . ALA A 1 187 ? 14.155 6.132 -8.800 1.00 80.69 187 ALA A N 1
ATOM 1521 C CA . ALA A 1 187 ? 13.026 5.948 -7.887 1.00 80.69 187 ALA A CA 1
ATOM 1522 C C . ALA A 1 187 ? 12.309 7.259 -7.527 1.00 80.69 187 ALA A C 1
ATOM 1524 O O . ALA A 1 187 ? 11.256 7.223 -6.914 1.00 80.69 187 ALA A O 1
ATOM 1525 N N . GLY A 1 188 ? 12.859 8.429 -7.868 1.00 75.25 188 GLY A N 1
ATOM 1526 C CA . GLY A 1 188 ? 12.198 9.712 -7.601 1.00 75.25 188 GLY A CA 1
ATOM 1527 C C . GLY A 1 188 ? 12.024 10.025 -6.110 1.00 75.25 188 GLY A C 1
ATOM 1528 O O . GLY A 1 188 ? 11.288 10.943 -5.762 1.00 75.25 188 GLY A O 1
ATOM 1529 N N . PHE A 1 189 ? 12.717 9.284 -5.241 1.00 68.81 189 PHE A N 1
ATOM 1530 C CA . PHE A 1 189 ? 12.699 9.443 -3.788 1.00 68.81 189 PHE A CA 1
ATOM 1531 C C . PHE A 1 189 ? 13.984 10.109 -3.269 1.00 68.81 189 PHE A C 1
ATOM 1533 O O . PHE A 1 189 ? 14.404 9.870 -2.144 1.00 68.81 189 PHE A O 1
ATOM 1540 N N . TYR A 1 190 ? 14.614 10.936 -4.113 1.00 65.56 190 TYR A N 1
ATOM 1541 C CA . TYR A 1 190 ? 15.726 11.836 -3.770 1.00 65.56 190 TYR A CA 1
ATOM 1542 C C . TYR A 1 190 ? 16.900 11.173 -3.023 1.00 65.56 190 TYR A C 1
ATOM 1544 O O . TYR A 1 190 ? 17.507 11.791 -2.158 1.00 65.56 190 TYR A O 1
ATOM 1552 N N . GLY A 1 191 ? 17.206 9.907 -3.326 1.00 64.75 191 GLY A N 1
ATOM 1553 C CA . GLY A 1 191 ? 18.277 9.154 -2.661 1.00 64.75 191 GLY A CA 1
ATOM 1554 C C . GLY A 1 191 ? 17.968 8.721 -1.222 1.00 64.75 191 GLY A C 1
ATOM 1555 O O . GLY A 1 191 ? 18.799 8.064 -0.608 1.00 64.75 191 GLY A O 1
ATOM 1556 N N . ILE A 1 192 ? 16.777 9.033 -0.691 1.00 64.69 192 ILE A N 1
ATOM 1557 C CA . ILE A 1 192 ? 16.316 8.560 0.627 1.00 64.69 192 ILE A CA 1
ATOM 1558 C C . ILE A 1 192 ? 16.145 7.042 0.597 1.00 64.69 192 ILE A C 1
ATOM 1560 O O . ILE A 1 192 ? 16.424 6.351 1.573 1.00 64.69 192 ILE A O 1
ATOM 1564 N N . ARG A 1 193 ? 15.638 6.524 -0.526 1.00 72.06 193 ARG A N 1
ATOM 1565 C CA . ARG A 1 193 ? 15.506 5.092 -0.750 1.00 72.06 193 ARG A CA 1
ATOM 1566 C C . ARG A 1 193 ? 15.473 4.773 -2.229 1.00 72.06 193 ARG A C 1
ATOM 1568 O O . ARG A 1 193 ? 14.748 5.416 -2.990 1.00 72.06 193 ARG A O 1
ATOM 1575 N N . GLU A 1 194 ? 16.205 3.739 -2.603 1.00 82.31 194 GLU A N 1
ATOM 1576 C CA . GLU A 1 194 ? 16.145 3.195 -3.950 1.00 82.31 194 GLU A CA 1
ATOM 1577 C C . GLU A 1 194 ? 14.965 2.239 -4.133 1.00 82.31 194 GLU A C 1
ATOM 1579 O O . GLU A 1 194 ? 14.301 1.801 -3.186 1.00 82.31 194 GLU A O 1
ATOM 1584 N N . HIS A 1 195 ? 14.668 1.956 -5.396 1.00 89.12 195 HIS A N 1
ATOM 1585 C CA . HIS A 1 195 ? 13.697 0.938 -5.755 1.00 89.12 195 HIS A CA 1
ATOM 1586 C C . HIS A 1 195 ? 14.275 -0.461 -5.555 1.00 89.12 195 HIS A C 1
ATOM 1588 O O . HIS A 1 195 ? 15.480 -0.679 -5.650 1.00 89.12 1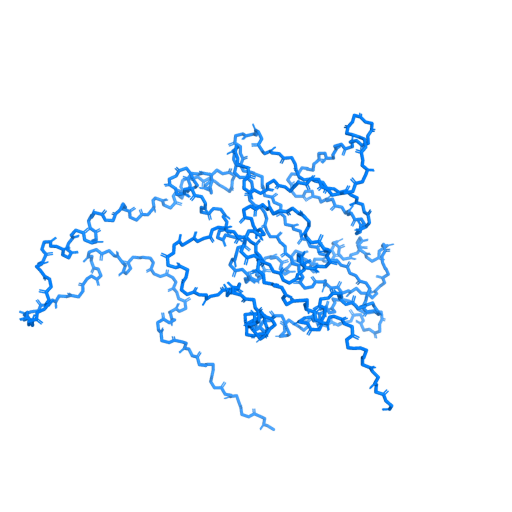95 HIS A O 1
ATOM 1594 N N . LEU A 1 196 ? 13.391 -1.425 -5.316 1.00 91.62 196 LEU A N 1
ATOM 1595 C CA . LEU A 1 196 ? 13.774 -2.814 -5.124 1.00 91.62 196 LEU A CA 1
ATOM 1596 C C . LEU A 1 196 ? 13.589 -3.586 -6.430 1.00 91.62 196 LEU A C 1
ATOM 1598 O O . LEU A 1 196 ? 12.482 -3.637 -6.962 1.00 91.62 196 LEU A O 1
ATOM 1602 N N . LEU A 1 197 ? 14.654 -4.187 -6.957 1.00 94.94 197 LEU A N 1
ATOM 1603 C CA . LEU A 1 197 ? 14.567 -5.013 -8.161 1.00 94.94 197 LEU A CA 1
ATOM 1604 C C . LEU A 1 197 ? 13.727 -6.269 -7.878 1.00 94.94 197 LEU A C 1
ATOM 1606 O O . LEU A 1 197 ? 13.983 -6.989 -6.916 1.00 94.94 197 LEU A O 1
ATOM 1610 N N . PHE A 1 198 ? 12.722 -6.535 -8.713 1.00 96.00 198 PHE A N 1
ATOM 1611 C CA . PHE A 1 198 ? 11.832 -7.697 -8.594 1.00 96.00 198 PHE A CA 1
ATOM 1612 C C . PHE A 1 198 ? 12.106 -8.761 -9.648 1.00 96.00 198 PHE A C 1
ATOM 1614 O O . PHE A 1 198 ? 12.125 -9.946 -9.328 1.00 96.00 198 PHE A O 1
ATOM 1621 N N . ARG A 1 199 ? 12.305 -8.344 -10.901 1.00 96.50 199 ARG A N 1
ATOM 1622 C CA . ARG A 1 199 ? 12.641 -9.225 -12.023 1.00 96.50 199 ARG A CA 1
ATOM 1623 C C . ARG A 1 199 ? 13.682 -8.565 -12.901 1.00 96.50 199 ARG A C 1
ATOM 1625 O O . ARG A 1 199 ? 13.687 -7.342 -13.041 1.00 96.50 199 ARG A O 1
ATOM 1632 N N . THR A 1 200 ? 14.516 -9.389 -13.523 1.00 95.75 200 THR A N 1
ATOM 1633 C CA . THR A 1 200 ? 15.378 -8.933 -14.602 1.00 95.75 200 THR A CA 1
ATOM 1634 C C . THR A 1 200 ? 15.456 -9.947 -15.732 1.00 95.75 200 THR A C 1
ATOM 1636 O O . THR A 1 200 ? 15.571 -11.150 -15.509 1.00 95.75 200 THR A O 1
ATOM 1639 N N . SER A 1 201 ? 15.449 -9.444 -16.964 1.00 95.25 201 SER A N 1
ATOM 1640 C CA . SER A 1 201 ? 15.659 -10.223 -18.184 1.00 95.25 201 SER A CA 1
ATOM 1641 C C . SER A 1 201 ? 17.039 -10.890 -18.233 1.00 95.25 201 SER A C 1
ATOM 1643 O O . SER A 1 201 ? 17.227 -11.875 -18.944 1.00 95.25 201 SER A O 1
ATOM 1645 N N . ARG A 1 202 ? 18.005 -10.375 -17.461 1.00 95.62 202 ARG A N 1
ATOM 1646 C CA . ARG A 1 202 ? 19.381 -10.887 -17.393 1.00 95.62 202 ARG A CA 1
ATOM 1647 C C . ARG A 1 202 ? 19.520 -12.142 -16.535 1.00 95.62 202 ARG A C 1
ATOM 1649 O O . ARG A 1 202 ? 20.467 -12.896 -16.731 1.00 95.62 202 ARG A O 1
ATOM 1656 N N . ASP A 1 203 ? 18.604 -12.345 -15.594 1.00 95.44 203 ASP A N 1
ATOM 1657 C CA . ASP A 1 203 ? 18.603 -13.474 -14.666 1.00 95.44 203 ASP A CA 1
ATOM 1658 C C . ASP A 1 203 ? 17.156 -13.897 -14.350 1.00 95.44 203 ASP A C 1
ATOM 1660 O O . ASP A 1 203 ? 16.539 -13.383 -13.413 1.00 95.44 203 ASP A O 1
ATOM 1664 N N . PRO A 1 204 ? 16.601 -14.863 -15.107 1.00 89.62 204 PRO A N 1
ATOM 1665 C CA . PRO A 1 204 ? 15.270 -15.411 -14.843 1.00 89.62 204 PRO A CA 1
ATOM 1666 C C . PRO A 1 204 ? 15.132 -16.092 -13.470 1.00 89.62 204 PRO A C 1
ATOM 1668 O O . PRO A 1 204 ? 14.015 -16.306 -13.003 1.00 89.62 204 PRO A O 1
ATOM 1671 N N . GLY A 1 205 ? 16.248 -16.469 -12.834 1.00 91.88 205 GLY A N 1
ATOM 1672 C CA . GLY A 1 205 ? 16.289 -17.092 -11.511 1.00 91.88 205 GLY A CA 1
ATOM 1673 C C . GLY A 1 205 ? 16.459 -16.099 -10.361 1.00 91.88 205 GLY A C 1
ATOM 1674 O O . GLY A 1 205 ? 16.548 -16.539 -9.208 1.00 91.88 205 GLY A O 1
ATOM 1675 N N . TYR A 1 206 ? 16.493 -14.796 -10.663 1.00 94.38 206 TYR A N 1
ATOM 1676 C CA . TYR A 1 206 ? 16.805 -13.742 -9.707 1.00 94.38 206 TYR A CA 1
ATOM 1677 C C . TYR A 1 206 ? 15.950 -13.836 -8.440 1.00 94.38 206 TYR A C 1
ATOM 1679 O O . TYR A 1 206 ? 14.726 -14.009 -8.478 1.00 94.38 206 TYR A O 1
ATOM 1687 N N . LYS A 1 207 ? 16.612 -13.714 -7.287 1.00 93.25 207 LYS A N 1
ATOM 1688 C CA . LYS A 1 207 ? 15.969 -13.674 -5.973 1.00 93.25 207 LYS A CA 1
ATOM 1689 C C . LYS A 1 207 ? 16.013 -12.258 -5.434 1.00 93.25 207 LYS A C 1
ATOM 1691 O O . LYS A 1 207 ? 17.078 -11.660 -5.328 1.00 93.25 207 LYS A O 1
ATOM 1696 N N . ILE A 1 208 ? 14.834 -11.762 -5.077 1.00 93.56 208 ILE A N 1
ATOM 1697 C CA . ILE A 1 208 ? 14.636 -10.411 -4.561 1.00 93.56 208 ILE A CA 1
ATOM 1698 C C . ILE A 1 208 ? 15.422 -10.240 -3.264 1.00 93.56 208 ILE A C 1
ATOM 1700 O O . ILE A 1 208 ? 15.211 -10.982 -2.301 1.00 93.56 208 ILE A O 1
ATOM 1704 N N . ASP A 1 209 ? 16.295 -9.237 -3.240 1.00 90.44 209 ASP A N 1
ATOM 1705 C CA . ASP A 1 209 ? 17.064 -8.876 -2.056 1.00 90.44 209 ASP A CA 1
ATOM 1706 C C . ASP A 1 209 ? 16.290 -7.902 -1.157 1.00 90.44 209 ASP A C 1
ATOM 1708 O O . ASP A 1 209 ? 16.421 -6.678 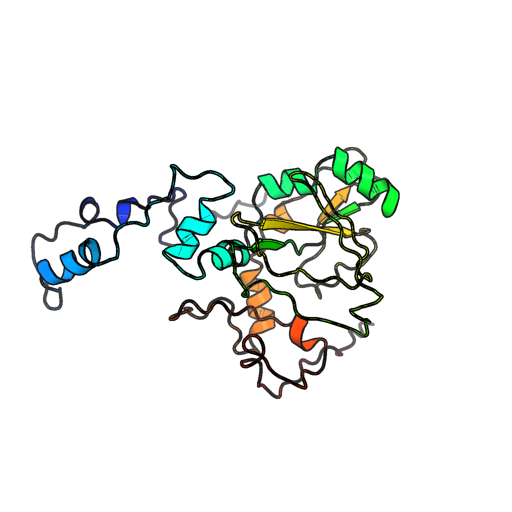-1.231 1.00 90.44 209 ASP A O 1
ATOM 1712 N N . TRP A 1 210 ? 15.479 -8.467 -0.266 1.00 85.69 210 TRP A N 1
ATOM 1713 C CA . TRP A 1 210 ? 14.694 -7.701 0.701 1.00 85.69 210 TRP A CA 1
ATOM 1714 C C . TRP A 1 210 ? 15.529 -7.026 1.793 1.00 85.69 210 TRP A C 1
ATOM 1716 O O . TRP A 1 210 ? 14.974 -6.213 2.531 1.00 85.69 210 TRP A O 1
ATOM 1726 N N . SER A 1 211 ? 16.831 -7.312 1.907 1.00 80.19 211 SER A N 1
ATOM 1727 C CA . SER A 1 211 ? 17.661 -6.762 2.986 1.00 80.19 211 SER A CA 1
ATOM 1728 C C . SER A 1 211 ? 17.742 -5.233 2.935 1.00 80.19 211 SER A C 1
ATOM 1730 O O . SER A 1 211 ? 17.626 -4.583 3.971 1.00 80.19 211 SER A O 1
ATOM 1732 N N . SER A 1 212 ? 17.786 -4.653 1.733 1.00 67.44 212 SER A N 1
ATOM 1733 C CA . SER A 1 212 ? 17.667 -3.202 1.497 1.00 67.44 212 SER A CA 1
ATOM 1734 C C . SER A 1 212 ? 16.328 -2.618 1.974 1.00 67.44 212 SER A C 1
ATOM 1736 O O . SER A 1 212 ? 16.217 -1.454 2.354 1.00 67.44 212 SER A O 1
ATOM 1738 N N . PHE A 1 213 ? 15.274 -3.434 2.007 1.00 69.06 213 PHE A N 1
ATOM 1739 C CA . PHE A 1 213 ? 13.953 -3.011 2.456 1.00 69.06 213 PHE A CA 1
ATOM 1740 C C . PHE A 1 213 ? 13.724 -3.205 3.964 1.00 69.06 213 PHE A C 1
ATOM 1742 O O . PHE A 1 213 ? 12.849 -2.556 4.544 1.00 69.06 213 PHE A O 1
ATOM 1749 N N . GLU A 1 214 ? 14.486 -4.103 4.583 1.00 64.06 214 GLU A N 1
ATOM 1750 C CA . GLU A 1 214 ? 14.357 -4.530 5.981 1.00 64.06 214 GLU A CA 1
ATOM 1751 C C . GLU A 1 214 ? 15.418 -3.915 6.905 1.00 64.06 214 GLU A C 1
ATOM 1753 O O . GLU A 1 214 ? 15.194 -3.844 8.112 1.00 64.06 214 GLU A O 1
ATOM 1758 N N . GLY A 1 215 ? 16.561 -3.492 6.354 1.00 49.16 215 GLY A N 1
ATOM 1759 C CA . GLY A 1 215 ? 17.702 -2.940 7.090 1.00 49.16 215 GLY A CA 1
ATOM 1760 C C . GLY A 1 215 ? 17.715 -1.416 7.207 1.00 49.16 215 GLY A C 1
ATOM 1761 O O . GLY A 1 215 ? 18.300 -0.887 8.149 1.00 49.16 215 GLY A O 1
ATOM 1762 N N . ASP A 1 216 ? 17.035 -0.711 6.305 1.00 48.66 216 ASP A N 1
ATOM 1763 C CA . ASP A 1 216 ? 16.952 0.743 6.368 1.00 48.66 216 ASP A CA 1
ATOM 1764 C C . ASP A 1 216 ? 15.845 1.141 7.341 1.00 48.66 216 ASP A C 1
ATOM 1766 O O . ASP A 1 216 ? 14.650 1.072 7.024 1.00 48.66 216 ASP A O 1
ATOM 1770 N N . ASN A 1 217 ? 16.238 1.619 8.523 1.00 51.00 217 ASN A N 1
ATOM 1771 C CA . ASN A 1 217 ? 15.401 2.526 9.289 1.00 51.00 217 ASN A CA 1
ATOM 1772 C C . ASN A 1 217 ? 15.153 3.745 8.395 1.00 51.00 217 ASN A C 1
ATOM 1774 O O . ASN A 1 217 ? 15.892 4.726 8.432 1.00 51.00 217 ASN A O 1
ATOM 1778 N N . ARG A 1 218 ? 14.069 3.703 7.610 1.00 47.75 218 ARG A N 1
ATOM 1779 C CA . ARG A 1 218 ? 13.483 4.876 6.947 1.00 47.75 218 ARG A CA 1
ATOM 1780 C C . ARG A 1 218 ? 13.484 6.074 7.901 1.00 47.75 218 ARG A C 1
ATOM 1782 O O . ARG A 1 218 ? 13.698 7.193 7.474 1.00 47.75 218 ARG A O 1
ATOM 1789 N N . TRP A 1 219 ? 13.301 5.801 9.189 1.00 47.19 219 TRP A N 1
ATOM 1790 C CA . TRP A 1 219 ? 13.342 6.722 10.313 1.00 47.19 219 TRP A CA 1
ATOM 1791 C C . TRP A 1 219 ? 14.665 7.468 10.494 1.00 47.19 219 TRP A C 1
ATOM 1793 O O . TRP A 1 219 ? 14.616 8.663 10.749 1.00 47.19 219 TRP A O 1
ATOM 1803 N N . ASP A 1 220 ? 15.819 6.815 10.361 1.00 47.38 220 ASP A N 1
ATOM 1804 C CA . ASP A 1 220 ? 17.119 7.432 10.661 1.00 47.38 220 ASP A CA 1
ATOM 1805 C C . ASP A 1 220 ? 17.575 8.339 9.511 1.00 47.38 220 ASP A C 1
ATOM 1807 O O . ASP A 1 220 ? 17.982 9.473 9.746 1.00 47.38 220 ASP A O 1
ATOM 1811 N N . ILE A 1 221 ? 17.370 7.901 8.263 1.00 50.94 221 ILE A N 1
ATOM 1812 C CA . ILE A 1 221 ? 17.648 8.713 7.067 1.00 50.94 221 ILE A CA 1
ATOM 1813 C C . ILE A 1 221 ? 16.611 9.833 6.928 1.00 50.94 221 ILE A C 1
ATOM 1815 O O . ILE A 1 221 ? 16.965 10.970 6.640 1.00 50.94 221 ILE A O 1
ATOM 1819 N N . GLN A 1 222 ? 15.319 9.555 7.162 1.00 45.09 222 GLN A N 1
ATOM 1820 C CA . GLN A 1 222 ? 14.293 10.597 7.108 1.00 45.09 222 GLN A CA 1
ATOM 1821 C C . GLN A 1 222 ? 14.589 11.669 8.162 1.00 45.09 222 GLN A C 1
ATOM 1823 O O . GLN A 1 222 ? 14.622 12.825 7.774 1.00 45.09 222 GLN A O 1
ATOM 1828 N N . LYS A 1 223 ? 14.915 11.316 9.420 1.00 47.25 223 LYS A N 1
ATOM 1829 C CA . LYS A 1 223 ? 15.342 12.273 10.465 1.00 47.25 223 LYS A CA 1
ATOM 1830 C C . LYS A 1 223 ? 16.483 13.193 10.019 1.00 47.25 223 LYS A C 1
ATOM 1832 O O . LYS A 1 223 ? 16.382 14.387 10.258 1.00 47.25 223 LYS A O 1
ATOM 1837 N N . GLU A 1 224 ? 17.510 12.687 9.331 1.00 50.59 224 GLU A N 1
ATOM 1838 C CA . GLU A 1 224 ? 18.586 13.544 8.798 1.00 50.59 224 GLU A CA 1
ATOM 1839 C C . GLU A 1 224 ? 18.077 14.577 7.777 1.00 50.59 224 GLU A C 1
ATOM 1841 O O . GLU A 1 224 ? 18.527 15.719 7.795 1.00 50.59 224 GLU A O 1
ATOM 1846 N N . TYR A 1 225 ? 17.105 14.217 6.931 1.00 44.88 225 TYR A N 1
ATOM 1847 C CA . TYR A 1 225 ? 16.502 15.128 5.945 1.00 44.88 225 TYR A CA 1
ATOM 1848 C C . TYR A 1 225 ? 15.401 16.042 6.514 1.00 44.88 225 TYR A C 1
ATOM 1850 O O . TYR A 1 225 ? 15.100 17.067 5.902 1.00 44.88 225 TYR A O 1
ATOM 1858 N N . VAL A 1 226 ? 14.773 15.677 7.640 1.00 43.22 226 VAL A N 1
ATOM 1859 C CA . VAL A 1 226 ? 13.788 16.516 8.353 1.00 43.22 226 VAL A CA 1
ATOM 1860 C C . VAL A 1 226 ? 14.399 17.294 9.522 1.00 43.22 226 VAL A C 1
ATOM 1862 O O . VAL A 1 226 ? 13.653 17.990 10.181 1.00 43.22 226 VAL A O 1
ATOM 1865 N N . ASN A 1 227 ? 15.713 17.252 9.773 1.00 43.88 227 ASN A N 1
ATOM 1866 C CA . ASN A 1 227 ? 16.333 18.016 10.874 1.00 43.88 227 ASN A CA 1
ATOM 1867 C C . ASN A 1 227 ? 16.112 19.542 10.780 1.00 43.88 227 ASN A C 1
ATOM 1869 O O . ASN A 1 227 ? 16.063 20.200 11.812 1.00 43.88 227 ASN A O 1
ATOM 1873 N N . ASP A 1 228 ? 15.953 20.090 9.568 1.00 39.59 228 ASP A N 1
ATOM 1874 C CA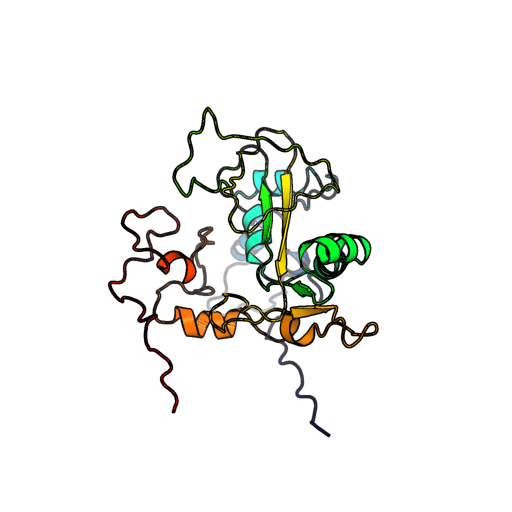 . ASP A 1 228 ? 15.694 21.524 9.309 1.00 39.59 228 ASP A CA 1
ATOM 1875 C C . ASP A 1 228 ? 14.196 21.861 9.182 1.00 39.59 228 ASP A C 1
ATOM 1877 O O . ASP A 1 228 ? 13.789 22.896 8.656 1.00 39.59 228 ASP A O 1
ATOM 1881 N N . LEU A 1 229 ? 13.350 20.928 9.583 1.00 38.56 229 LEU A N 1
ATOM 1882 C CA . LEU A 1 229 ? 11.914 21.056 9.624 1.00 38.56 229 LEU A CA 1
ATOM 1883 C C . LEU A 1 229 ? 11.551 20.667 11.050 1.00 38.56 229 LEU A C 1
ATOM 1885 O O . LEU A 1 229 ? 11.886 19.567 11.473 1.00 38.56 229 LEU A O 1
ATOM 1889 N N . ASP A 1 230 ? 10.794 21.475 11.781 1.00 39.00 230 ASP A N 1
ATOM 1890 C CA . ASP A 1 230 ? 10.191 21.061 13.064 1.00 39.00 230 ASP A CA 1
ATOM 1891 C C . ASP A 1 230 ? 9.123 19.940 12.877 1.00 39.00 230 ASP A C 1
ATOM 1893 O O . ASP A 1 230 ? 8.145 19.791 13.606 1.00 39.00 230 ASP A O 1
ATOM 1897 N N . VAL A 1 231 ? 9.302 19.111 11.849 1.00 41.72 231 VAL A N 1
ATOM 1898 C CA . VAL A 1 231 ? 8.543 17.940 11.449 1.00 41.72 231 VAL A CA 1
ATOM 1899 C C . VAL A 1 231 ? 9.346 16.721 11.883 1.00 41.72 231 VAL A C 1
ATOM 1901 O O . VAL A 1 231 ? 9.848 15.935 11.076 1.00 41.72 231 VAL A O 1
ATOM 1904 N N . LEU A 1 232 ? 9.492 16.556 13.192 1.00 36.88 232 LEU A N 1
ATOM 1905 C CA . LEU A 1 232 ? 10.044 15.329 13.737 1.00 36.88 232 LEU A CA 1
ATOM 1906 C C . LEU A 1 232 ? 9.062 14.173 13.452 1.00 36.88 232 LEU A C 1
ATOM 1908 O O . LEU A 1 232 ? 7.917 14.228 13.896 1.00 36.88 232 LEU A O 1
ATOM 1912 N N . PRO A 1 233 ? 9.484 13.068 12.804 1.00 37.72 233 PRO A N 1
ATOM 1913 C CA . PRO A 1 233 ? 8.676 11.847 12.732 1.00 37.72 233 PRO A CA 1
ATOM 1914 C C . PRO A 1 233 ? 8.640 11.087 14.068 1.00 37.72 233 PRO A C 1
ATOM 1916 O O . PRO A 1 233 ? 8.019 10.036 14.131 1.00 37.72 233 PRO A O 1
ATOM 1919 N N . ASN A 1 234 ? 9.362 11.586 15.080 1.00 38.81 234 ASN A N 1
ATOM 1920 C CA . ASN A 1 234 ? 9.404 11.130 16.469 1.00 38.81 234 ASN A CA 1
ATOM 1921 C C . ASN A 1 234 ? 9.901 12.277 17.374 1.00 38.81 234 ASN A C 1
ATOM 1923 O O . ASN A 1 234 ? 10.846 12.101 18.145 1.00 38.81 234 ASN A O 1
ATOM 1927 N N . ALA A 1 235 ? 9.256 13.449 17.340 1.00 36.66 235 ALA A N 1
ATOM 1928 C CA . ALA A 1 235 ? 9.092 14.101 18.634 1.00 36.66 235 ALA A CA 1
ATOM 1929 C C . ALA A 1 235 ? 8.356 13.051 19.458 1.00 36.66 235 ALA A C 1
ATOM 1931 O O . ALA A 1 235 ? 7.576 12.284 18.889 1.00 36.66 235 ALA A O 1
ATOM 1932 N N . GLU A 1 236 ? 8.608 12.953 20.751 1.00 40.84 236 GLU A N 1
ATOM 1933 C CA . GLU A 1 236 ? 7.585 12.389 21.618 1.00 40.84 236 GLU A CA 1
ATOM 1934 C C . GLU A 1 236 ? 6.268 13.028 21.171 1.00 40.84 236 GLU A C 1
ATOM 1936 O O . GLU A 1 236 ? 6.087 14.235 21.339 1.00 40.84 236 GLU A O 1
ATOM 1941 N N . ASP A 1 237 ? 5.434 12.274 20.454 1.00 43.84 237 ASP A N 1
ATOM 1942 C CA . ASP A 1 237 ? 4.153 12.759 19.989 1.00 43.84 237 ASP A CA 1
ATOM 1943 C C . ASP A 1 237 ? 3.305 12.720 21.243 1.00 43.84 237 ASP A C 1
ATOM 1945 O O . ASP A 1 237 ? 2.585 11.759 21.510 1.00 43.84 237 ASP A O 1
ATOM 1949 N N . LYS A 1 238 ? 3.539 13.715 22.105 1.00 44.56 238 LYS A N 1
ATOM 1950 C CA . LYS A 1 238 ? 2.937 13.824 23.429 1.00 44.56 238 LYS A CA 1
ATOM 1951 C C . LYS A 1 238 ? 1.412 13.830 23.320 1.00 44.56 238 LYS A C 1
ATOM 1953 O O . LYS A 1 238 ? 0.754 13.526 24.309 1.00 44.56 238 LYS A O 1
ATOM 1958 N N . ASP A 1 239 ? 0.890 14.070 22.112 1.00 47.62 239 ASP A N 1
ATOM 1959 C CA . ASP A 1 239 ? -0.505 14.359 21.828 1.00 47.62 239 ASP A CA 1
ATOM 1960 C C . ASP A 1 239 ? -1.148 13.444 20.759 1.00 47.62 239 ASP A C 1
ATOM 1962 O O . ASP A 1 239 ? -2.288 13.702 20.376 1.00 47.62 239 ASP A O 1
ATOM 1966 N N . PHE A 1 240 ? -0.486 12.375 20.283 1.00 53.84 240 PHE A N 1
ATOM 1967 C CA . PHE A 1 240 ? -1.019 11.494 19.219 1.00 53.84 240 PHE A CA 1
ATOM 1968 C C . PHE A 1 240 ? -1.499 12.266 17.967 1.00 53.84 240 PHE A C 1
ATOM 1970 O O . PHE A 1 240 ? -2.589 12.029 17.434 1.00 53.84 240 PHE A O 1
ATOM 1977 N N . ASP A 1 241 ? -0.692 13.206 17.479 1.00 58.16 241 ASP A N 1
ATOM 1978 C CA . ASP A 1 241 ? -0.984 14.017 16.304 1.00 58.16 241 ASP A CA 1
ATOM 1979 C C . ASP A 1 241 ? -1.219 13.135 15.062 1.00 58.16 241 ASP A C 1
ATOM 1981 O O . ASP A 1 241 ? -0.359 12.393 14.579 1.00 58.16 241 ASP A O 1
ATOM 1985 N N . THR A 1 242 ? -2.418 13.222 14.487 1.00 57.59 242 THR A N 1
ATOM 1986 C CA . THR A 1 242 ? -2.828 12.435 13.315 1.00 57.59 242 THR A CA 1
ATOM 1987 C C . THR A 1 242 ? -2.420 13.067 11.980 1.00 57.59 242 THR A C 1
ATOM 1989 O O . THR A 1 242 ? -2.654 12.476 10.922 1.00 57.59 242 THR A O 1
ATOM 1992 N N . THR A 1 243 ? -1.749 14.224 11.984 1.00 60.22 243 THR A N 1
ATOM 1993 C CA . THR A 1 243 ? -1.300 14.889 10.756 1.00 60.22 243 THR A CA 1
ATOM 1994 C C . THR A 1 243 ? -0.197 14.100 10.035 1.00 60.22 243 THR A C 1
ATOM 1996 O O . THR A 1 243 ? 0.601 13.378 10.642 1.00 60.22 243 THR A O 1
ATOM 1999 N N . ILE A 1 244 ? -0.186 14.186 8.698 1.00 58.44 244 ILE A N 1
ATOM 2000 C CA . ILE A 1 244 ? 0.821 13.570 7.825 1.00 58.44 244 ILE A CA 1
ATOM 2001 C C . ILE A 1 244 ? 1.585 14.698 7.144 1.00 58.44 244 ILE A C 1
ATOM 2003 O O . ILE A 1 244 ? 0.993 15.480 6.408 1.00 58.44 244 ILE A O 1
ATOM 2007 N N . GLN A 1 245 ? 2.895 14.751 7.362 1.00 59.78 245 GLN A N 1
ATOM 2008 C CA . GLN A 1 245 ? 3.770 15.813 6.871 1.00 59.78 245 GLN A CA 1
ATOM 2009 C C . GLN A 1 245 ? 5.040 15.209 6.271 1.00 59.78 245 GLN A C 1
ATOM 2011 O O . GLN A 1 245 ? 5.462 14.116 6.656 1.00 59.78 245 GLN A O 1
ATOM 2016 N N . GLY A 1 246 ? 5.661 15.905 5.321 1.00 59.75 246 GLY A N 1
ATOM 2017 C CA . GLY A 1 246 ? 6.959 15.487 4.809 1.00 59.75 246 GLY A CA 1
ATOM 2018 C C . GLY A 1 246 ? 7.522 16.369 3.700 1.00 59.75 246 GLY A C 1
ATOM 2019 O O . GLY A 1 246 ? 6.807 17.200 3.134 1.00 59.75 246 GLY A O 1
ATOM 2020 N N . PRO A 1 247 ? 8.804 16.163 3.351 1.00 53.59 247 PRO A N 1
ATOM 2021 C CA . PRO A 1 247 ? 9.554 17.037 2.446 1.00 53.59 247 PRO A CA 1
ATOM 2022 C C . PRO A 1 247 ? 8.959 17.115 1.032 1.00 53.59 247 PRO A C 1
ATOM 2024 O O . PRO A 1 247 ? 9.141 18.109 0.339 1.00 53.59 247 PRO A O 1
ATOM 2027 N N . TRP A 1 248 ? 8.183 16.112 0.608 1.00 59.97 248 TRP A N 1
ATOM 2028 C CA . TRP A 1 248 ? 7.495 16.114 -0.688 1.00 59.97 248 TRP A CA 1
ATOM 2029 C C . TRP A 1 248 ? 6.424 17.206 -0.816 1.00 59.97 248 TRP A C 1
ATOM 2031 O O . TRP A 1 248 ? 6.101 17.599 -1.935 1.00 59.97 248 TRP A O 1
ATOM 2041 N N . MET A 1 249 ? 5.871 17.705 0.296 1.00 63.16 249 MET A N 1
ATOM 2042 C CA . MET A 1 249 ? 4.889 18.796 0.271 1.00 63.16 249 MET A CA 1
ATOM 2043 C C . MET A 1 249 ? 5.533 20.143 -0.086 1.00 63.16 249 MET A C 1
ATOM 2045 O O . MET A 1 249 ? 4.849 20.998 -0.633 1.00 63.16 249 MET A O 1
ATOM 2049 N N . LYS A 1 250 ? 6.855 20.289 0.107 1.00 60.06 250 LYS A N 1
ATOM 2050 C CA . LYS A 1 250 ? 7.655 21.450 -0.328 1.00 60.06 250 LYS A CA 1
ATOM 2051 C C . LYS A 1 250 ? 8.057 21.408 -1.809 1.00 60.06 250 LYS A C 1
ATOM 2053 O O . LYS A 1 250 ? 8.813 22.258 -2.266 1.00 60.06 250 LYS A O 1
ATOM 2058 N N . LYS A 1 251 ? 7.597 20.411 -2.577 1.00 57.19 251 LYS A N 1
ATOM 2059 C CA . LYS A 1 251 ? 7.878 20.334 -4.023 1.00 57.19 251 LYS A CA 1
ATOM 2060 C C . LYS A 1 251 ? 7.269 21.509 -4.795 1.00 57.19 251 LYS A C 1
ATOM 2062 O O . LYS A 1 251 ? 7.759 21.855 -5.867 1.00 57.19 251 LYS A O 1
ATOM 2067 N N . TRP A 1 252 ? 6.200 22.079 -4.257 1.00 57.94 252 TRP A N 1
ATOM 2068 C CA . TRP A 1 252 ? 5.499 23.230 -4.801 1.00 57.94 252 TRP A CA 1
ATOM 2069 C C . TRP A 1 252 ? 5.499 24.338 -3.757 1.00 57.94 252 TRP A C 1
ATOM 2071 O O . TRP A 1 252 ? 5.467 24.043 -2.560 1.00 57.94 252 TRP A O 1
ATOM 2081 N N . ASP A 1 253 ? 5.499 25.591 -4.207 1.00 63.91 253 ASP A N 1
ATOM 2082 C CA . ASP A 1 253 ? 5.312 26.724 -3.307 1.00 63.91 253 ASP A CA 1
ATOM 2083 C C . ASP A 1 253 ? 3.926 26.614 -2.655 1.00 63.91 253 ASP A C 1
ATOM 2085 O O . ASP A 1 253 ? 2.887 26.643 -3.325 1.00 63.91 253 ASP A O 1
ATOM 2089 N N . LEU A 1 254 ? 3.913 26.431 -1.335 1.00 63.75 254 LEU A N 1
ATOM 2090 C CA . LEU A 1 254 ? 2.687 26.366 -0.553 1.00 63.75 254 LEU A CA 1
ATOM 2091 C C . LEU A 1 254 ? 2.176 27.790 -0.347 1.00 63.75 254 LEU A C 1
ATOM 2093 O O . LEU A 1 254 ? 2.688 28.536 0.474 1.00 63.75 254 LEU A O 1
ATOM 2097 N N . VAL A 1 255 ? 1.166 28.169 -1.124 1.00 70.44 255 VAL A N 1
ATOM 2098 C CA . VAL A 1 255 ? 0.538 29.502 -1.045 1.00 70.44 255 VAL A CA 1
ATOM 2099 C C . VAL A 1 255 ? -0.699 29.531 -0.143 1.00 70.44 255 VAL A C 1
ATOM 2101 O O . VAL A 1 255 ? -1.215 30.599 0.161 1.00 70.44 255 VAL A O 1
ATOM 2104 N N . ASN A 1 256 ? -1.191 28.360 0.276 1.00 67.19 256 ASN A N 1
ATOM 2105 C CA . ASN A 1 256 ? -2.282 28.200 1.236 1.00 67.19 256 ASN A CA 1
ATOM 2106 C C . ASN A 1 256 ? -1.988 27.004 2.146 1.00 67.19 256 ASN A C 1
ATOM 2108 O O . ASN A 1 256 ? -1.538 25.956 1.673 1.00 67.19 256 ASN A O 1
ATOM 2112 N N . HIS A 1 257 ? -2.301 27.140 3.434 1.00 66.50 257 HIS A N 1
ATOM 2113 C CA . HIS A 1 257 ? -2.067 26.094 4.428 1.00 66.50 257 HIS A CA 1
ATOM 2114 C C . HIS A 1 257 ? -3.369 25.391 4.829 1.00 66.50 257 HIS A C 1
ATOM 2116 O O . HIS A 1 257 ? -4.438 25.996 4.886 1.00 66.50 257 HIS A O 1
ATOM 2122 N N . ASN A 1 258 ? -3.270 24.093 5.111 1.00 63.78 258 ASN A N 1
ATOM 2123 C CA . ASN A 1 258 ? -4.313 23.288 5.743 1.00 63.78 258 ASN A CA 1
ATOM 2124 C C . ASN A 1 258 ? -3.760 22.656 7.031 1.00 63.78 258 ASN A C 1
ATOM 2126 O O . ASN A 1 258 ? -2.586 22.824 7.348 1.00 63.78 258 ASN A O 1
ATOM 2130 N N . THR A 1 259 ? -4.573 21.885 7.757 1.00 63.00 259 THR A N 1
ATOM 2131 C CA . THR A 1 259 ? -4.169 21.244 9.023 1.00 63.00 259 THR A CA 1
ATOM 2132 C C . THR A 1 259 ? -2.882 20.411 8.916 1.00 63.00 259 THR A C 1
ATOM 2134 O O . THR A 1 259 ? -2.126 20.332 9.877 1.00 63.00 259 THR A O 1
ATOM 2137 N N . HIS A 1 260 ? -2.590 19.819 7.753 1.00 63.47 260 HIS A N 1
ATOM 2138 C CA . HIS A 1 260 ? -1.363 19.054 7.515 1.00 63.47 260 HIS A CA 1
ATOM 2139 C C . HIS A 1 260 ? -0.153 19.924 7.148 1.00 63.47 260 HIS A C 1
ATOM 2141 O O . HIS A 1 260 ? 0.972 19.515 7.397 1.00 63.47 260 HIS A O 1
ATOM 2147 N N . THR A 1 261 ? -0.343 21.105 6.558 1.00 66.31 261 THR A N 1
ATOM 2148 C CA . THR A 1 261 ? 0.765 21.990 6.150 1.00 66.31 261 THR A CA 1
ATOM 2149 C C . THR A 1 261 ? 0.957 23.194 7.071 1.00 66.31 261 THR A C 1
ATOM 2151 O O . THR A 1 261 ? 1.903 23.953 6.884 1.00 66.31 261 THR A O 1
ATOM 2154 N N . ALA A 1 262 ? 0.104 23.371 8.083 1.00 67.81 262 ALA A N 1
ATOM 2155 C CA . ALA A 1 262 ? 0.127 24.512 9.001 1.00 67.81 262 ALA A CA 1
ATOM 2156 C C . ALA A 1 262 ? 1.420 24.625 9.826 1.00 67.81 262 ALA A C 1
ATOM 2158 O O . ALA A 1 262 ? 1.785 25.722 10.221 1.00 67.81 262 ALA A O 1
ATOM 2159 N N . LYS A 1 263 ? 2.125 23.511 10.069 1.00 62.81 263 LYS A N 1
ATOM 2160 C CA . LYS A 1 263 ? 3.405 23.502 10.801 1.00 62.81 263 LYS A CA 1
ATOM 2161 C C . LYS A 1 263 ? 4.635 23.677 9.897 1.00 62.81 263 LYS A C 1
ATOM 2163 O O . LYS A 1 263 ? 5.752 23.564 10.376 1.00 62.81 263 LYS A O 1
ATOM 2168 N N . MET A 1 264 ? 4.450 23.899 8.592 1.00 63.59 264 MET A N 1
ATOM 2169 C CA . MET A 1 264 ? 5.555 24.055 7.633 1.00 63.59 264 MET A CA 1
ATOM 2170 C C . MET A 1 264 ? 5.998 25.518 7.442 1.00 63.59 264 MET A C 1
ATOM 2172 O O . MET A 1 264 ? 6.682 25.805 6.458 1.00 63.59 264 MET A O 1
ATOM 2176 N N . ASP A 1 265 ? 5.613 26.414 8.358 1.00 55.28 265 ASP A N 1
ATOM 2177 C CA . ASP A 1 265 ? 6.019 27.825 8.404 1.00 55.28 265 ASP A CA 1
ATOM 2178 C C . ASP A 1 265 ? 7.481 27.944 8.850 1.00 55.28 265 ASP A C 1
ATOM 2180 O O . ASP A 1 265 ? 7.770 28.279 9.988 1.00 55.28 265 ASP A O 1
ATOM 2184 N N . ASP A 1 266 ? 8.410 27.661 7.943 1.00 50.28 266 ASP A N 1
ATOM 2185 C CA . ASP A 1 266 ? 9.785 28.129 8.077 1.00 50.28 266 ASP A CA 1
ATOM 2186 C C . ASP A 1 266 ? 10.305 28.559 6.706 1.00 50.28 266 ASP A C 1
ATOM 2188 O O . ASP A 1 266 ? 10.381 27.764 5.762 1.00 50.28 266 ASP A O 1
ATOM 2192 N N . ASP A 1 267 ? 10.706 29.831 6.632 1.00 45.38 267 ASP A N 1
ATOM 2193 C CA . ASP A 1 267 ? 11.259 30.581 5.488 1.00 45.38 267 ASP A CA 1
ATOM 2194 C C . ASP A 1 267 ? 12.564 29.986 4.904 1.00 45.38 267 ASP A C 1
ATOM 2196 O O . ASP A 1 267 ? 13.230 30.566 4.038 1.00 45.38 267 ASP A O 1
ATOM 2200 N N . VAL A 1 268 ? 12.957 28.792 5.348 1.00 41.81 268 VAL A N 1
ATOM 2201 C CA . VAL A 1 268 ? 14.076 28.046 4.792 1.00 41.81 268 VAL A CA 1
ATOM 2202 C C . VAL A 1 268 ? 13.588 27.330 3.538 1.00 41.81 268 VAL A C 1
ATOM 2204 O O . VAL A 1 268 ? 13.108 26.189 3.559 1.00 41.81 268 VAL A O 1
ATOM 2207 N N . LYS A 1 269 ? 13.745 28.019 2.401 1.00 39.03 269 LYS A N 1
ATOM 2208 C CA . LYS A 1 269 ? 13.785 27.384 1.082 1.00 39.03 269 LYS A CA 1
ATOM 2209 C C . LYS A 1 269 ? 14.814 26.264 1.142 1.00 39.03 269 LYS A C 1
ATOM 2211 O O . LYS A 1 269 ? 16.013 26.501 1.045 1.00 39.03 269 LYS A O 1
ATOM 2216 N N . SER A 1 270 ? 14.339 25.036 1.280 1.00 38.91 270 SER A N 1
ATOM 2217 C CA . SER A 1 270 ? 15.121 23.832 1.030 1.00 38.91 270 SER A CA 1
ATOM 2218 C C . SER A 1 270 ? 15.824 24.001 -0.319 1.00 38.91 270 SER A C 1
ATOM 2220 O O . SER A 1 270 ? 15.171 24.156 -1.354 1.00 38.91 270 SER A O 1
ATOM 2222 N N . THR A 1 271 ? 17.150 24.079 -0.312 1.00 33.66 271 THR A N 1
ATOM 2223 C CA . THR A 1 271 ? 17.967 24.368 -1.493 1.00 33.66 271 THR A CA 1
ATOM 2224 C C . THR A 1 271 ? 18.104 23.110 -2.355 1.00 33.66 271 THR A C 1
ATOM 2226 O O . THR A 1 271 ? 19.163 22.507 -2.477 1.00 33.66 271 THR A O 1
ATOM 2229 N N . TRP A 1 272 ? 17.012 22.722 -3.021 1.00 41.44 272 TRP A N 1
ATOM 2230 C CA . TRP A 1 272 ? 16.906 21.570 -3.935 1.00 41.44 272 TRP A CA 1
ATOM 2231 C C . TRP A 1 272 ? 17.673 21.727 -5.268 1.00 41.44 272 TRP A C 1
ATOM 2233 O O . TRP A 1 272 ? 17.467 20.951 -6.203 1.00 41.44 272 TRP A O 1
ATOM 2243 N N . HIS A 1 273 ? 18.528 22.747 -5.403 1.00 34.47 273 HIS A N 1
ATOM 2244 C CA . HIS A 1 273 ? 19.265 23.082 -6.632 1.00 34.47 273 HIS A CA 1
ATOM 2245 C C . HIS A 1 273 ? 20.781 23.186 -6.446 1.00 34.47 273 HIS A C 1
ATOM 2247 O O . HIS A 1 273 ? 21.457 23.741 -7.312 1.00 34.47 273 HIS A O 1
ATOM 2253 N N . ALA A 1 274 ? 21.358 22.610 -5.387 1.00 33.22 274 ALA A N 1
ATOM 2254 C CA . ALA A 1 274 ? 22.782 22.301 -5.438 1.00 33.22 274 ALA A CA 1
ATOM 2255 C C . ALA A 1 274 ? 22.988 21.209 -6.502 1.00 33.22 274 ALA A C 1
ATOM 2257 O O . ALA A 1 274 ? 22.926 20.013 -6.222 1.00 33.22 274 ALA A O 1
ATOM 2258 N N . GLN A 1 275 ? 23.152 21.643 -7.756 1.00 31.30 275 GLN A N 1
ATOM 2259 C CA . GLN A 1 275 ? 23.664 20.831 -8.845 1.00 31.30 275 GLN A CA 1
ATOM 2260 C C . GLN A 1 275 ? 24.857 20.062 -8.290 1.00 31.30 275 GLN A C 1
ATOM 2262 O O . GLN A 1 275 ? 25.841 20.668 -7.862 1.00 31.30 275 GLN A O 1
ATOM 2267 N N . GLN A 1 276 ? 24.786 18.731 -8.296 1.00 32.72 276 GLN A N 1
ATOM 2268 C CA . GLN A 1 276 ? 25.994 17.930 -8.205 1.00 32.72 276 GLN A CA 1
ATOM 2269 C C . GLN A 1 276 ? 26.779 18.154 -9.500 1.00 32.72 276 GLN A C 1
ATOM 2271 O O . GLN A 1 276 ? 26.735 17.354 -10.428 1.00 32.72 276 GLN A O 1
ATOM 2276 N N . VAL A 1 277 ? 27.483 19.282 -9.575 1.00 34.34 277 VAL A N 1
ATOM 2277 C CA . VAL A 1 277 ? 28.656 19.399 -10.423 1.00 34.34 277 VAL A CA 1
ATOM 2278 C C . VAL A 1 277 ? 29.709 18.548 -9.733 1.00 34.34 277 VAL A C 1
ATOM 2280 O O . VAL A 1 277 ? 30.307 18.958 -8.740 1.00 34.34 277 VAL A O 1
ATOM 2283 N N . LYS A 1 278 ? 29.903 17.328 -10.224 1.00 30.95 278 LYS A N 1
ATOM 2284 C CA . LYS A 1 278 ? 31.162 16.623 -10.019 1.00 30.95 278 LYS A CA 1
ATOM 2285 C C . LYS A 1 278 ? 31.827 16.456 -11.377 1.00 30.95 278 LYS A C 1
ATOM 2287 O O . LYS A 1 278 ? 31.253 15.849 -12.279 1.00 30.95 278 LYS A O 1
ATOM 2292 N N . ALA A 1 279 ? 32.982 17.111 -11.483 1.00 31.92 279 ALA A N 1
ATOM 2293 C CA . ALA A 1 279 ? 34.037 16.816 -12.440 1.00 31.92 279 ALA A CA 1
ATOM 2294 C C . ALA A 1 279 ? 34.590 15.401 -12.219 1.00 31.92 279 ALA A C 1
ATOM 2296 O O . ALA A 1 279 ? 34.474 14.902 -11.072 1.00 31.92 279 ALA A O 1
#